Protein 6BKV (pdb70)

B-factor: mean 76.31, std 19.52, range [40.79, 164.2]

Foldseek 3Di:
DDDDALAAEDAPVCNQVVQQAAKEKEWEEAPVDDQRVVQVVLLRVCSVVCPVHYHRYYYHCVRHVVVCVVVVDPAPRWMWIDHNRHTDDIDHTNDDSVVVVVVRVVSD/DDPDDDALAAEDAPVCNQVVQQAAKEKEWEDEPVDDQSVVQVVLLRVCSVVCPPHYHRYYYHCVRHVVVCVVVVDPAPRWIWIGHNRHTDDIDHTNDDSVVVVVVRVVND

Secondary structure (DSSP, 8-state):
-PEE--SEE--TTTHHHHHSSSEEEEEEE-TT-HHHHHHHHHHHHHHHHTTTTSEEEEEETTT-HHHHHHTT--SSSEEEEEETTEEEEEEESS--HHHHHHHHHHH-/---PPP--SEE--TTTHHHHHSSSEEEEEEE-TT-HHHHHHHHHHHHHHHHTTTTSEEEEEETTT-HHHHHHTT--EESEEEEEETTEEEEEEEB---HHHHHHHHHHH-

Structure (mmCIF, N/CA/C/O backbone):
data_6BKV
#
_entry.id   6BKV
#
_cell.length_a   93.160
_cell.length_b   93.160
_cell.length_c   78.050
_cell.angle_alpha   90.000
_cell.angle_beta   90.000
_cell.angle_gamma   120.000
#
_symmetry.space_group_name_H-M   'P 32 2 1'
#
loop_
_entity.id
_entity.type
_entity.pdbx_description
1 polymer Thioredoxin
2 water water
#
loop_
_atom_site.group_PDB
_atom_site.id
_atom_site.type_symbol
_atom_site.label_atom_id
_atom_site.label_alt_id
_atom_site.label_comp_id
_atom_site.label_asym_id
_atom_site.label_entity_id
_atom_site.label_seq_id
_atom_site.pdbx_PDB_ins_code
_atom_site.Cartn_x
_atom_site.Cartn_y
_atom_site.Cartn_z
_atom_site.occupancy
_atom_site.B_iso_or_equiv
_atom_site.auth_seq_id
_atom_site.auth_comp_id
_atom_site.auth_asym_id
_atom_site.auth_atom_id
_atom_site.pdbx_PDB_model_num
ATOM 1 N N . HIS A 1 6 ? 27.504 -11.174 -11.838 1.00 144.40 -2 HIS A N 1
ATOM 2 C CA . HIS A 1 6 ? 27.092 -11.817 -10.594 1.00 149.44 -2 HIS A CA 1
ATOM 3 C C . HIS A 1 6 ? 27.512 -13.291 -10.502 1.00 146.87 -2 HIS A C 1
ATOM 4 O O . HIS A 1 6 ? 26.743 -14.190 -10.850 1.00 140.50 -2 HIS A O 1
ATOM 11 N N . HIS A 1 7 ? 28.742 -13.519 -10.039 1.00 145.38 -1 HIS A N 1
ATOM 12 C CA . HIS A 1 7 ? 29.295 -14.860 -9.888 1.00 134.84 -1 HIS A CA 1
ATOM 13 C C . HIS A 1 7 ? 28.491 -15.679 -8.876 1.00 122.01 -1 HIS A C 1
ATOM 14 O O . HIS A 1 7 ? 27.618 -15.173 -8.166 1.00 123.72 -1 HIS A O 1
ATOM 21 N N . HIS A 1 8 ? 28.797 -16.972 -8.823 1.00 107.91 0 HIS A N 1
ATOM 22 C CA . HIS A 1 8 ? 28.289 -17.798 -7.740 1.00 112.40 0 HIS A CA 1
ATOM 23 C C . HIS A 1 8 ? 29.062 -17.488 -6.463 1.00 103.01 0 HIS A C 1
ATOM 24 O O . HIS A 1 8 ? 30.262 -17.208 -6.494 1.00 95.45 0 HIS A O 1
ATOM 26 N N . MET A 1 9 ? 28.362 -17.519 -5.338 1.00 110.49 1 MET A N 1
ATOM 27 C CA . MET A 1 9 ? 28.952 -17.269 -4.032 1.00 110.19 1 MET A CA 1
ATOM 28 C C . MET A 1 9 ? 29.243 -18.590 -3.331 1.00 118.63 1 MET A C 1
ATOM 29 O O . MET A 1 9 ? 28.442 -19.529 -3.395 1.00 125.67 1 MET A O 1
ATOM 34 N N . SER A 1 10 ? 30.383 -18.652 -2.643 1.00 103.76 2 SER A N 1
ATOM 35 C CA . SER A 1 10 ? 30.812 -19.862 -1.946 1.00 86.31 2 SER A CA 1
ATOM 36 C C . SER A 1 10 ? 30.886 -19.584 -0.448 1.00 86.59 2 SER A C 1
ATOM 37 O O . SER A 1 10 ? 31.862 -19.000 0.033 1.00 85.57 2 SER A O 1
ATOM 40 N N . HIS A 1 11 ? 29.873 -20.035 0.295 1.00 91.31 3 HIS A N 1
ATOM 41 C CA . HIS A 1 11 ? 29.917 -19.953 1.750 1.00 88.73 3 HIS A CA 1
ATOM 42 C C . HIS A 1 11 ? 30.708 -21.094 2.360 1.00 77.33 3 HIS A C 1
ATOM 43 O O . HIS A 1 11 ? 31.106 -21.006 3.529 1.00 78.20 3 HIS A O 1
ATOM 50 N N . TYR A 1 12 ? 30.934 -22.159 1.597 1.00 68.59 4 TYR A N 1
ATOM 51 C CA . TYR A 1 12 ? 31.624 -23.331 2.101 1.00 66.26 4 TYR A CA 1
ATOM 52 C C . TYR A 1 12 ? 33.136 -23.139 2.022 1.00 62.37 4 TYR A C 1
ATOM 53 O O . TYR A 1 12 ? 33.648 -22.230 1.366 1.00 63.57 4 TYR A O 1
ATOM 62 N N . ILE A 1 13 ? 33.856 -24.034 2.679 1.00 62.01 5 ILE A N 1
ATOM 63 C CA . ILE A 1 13 ? 35.310 -24.048 2.645 1.00 60.09 5 ILE A CA 1
ATOM 64 C C . ILE A 1 13 ? 35.745 -25.188 1.734 1.00 63.52 5 ILE A C 1
ATOM 65 O O . ILE A 1 13 ? 35.424 -26.356 1.987 1.00 58.14 5 ILE A O 1
ATOM 70 N N . GLU A 1 14 ? 36.449 -24.856 0.659 1.00 59.52 6 GLU A N 1
ATOM 71 C CA . GLU A 1 14 ? 37.022 -25.893 -0.184 1.00 61.52 6 GLU A CA 1
ATOM 72 C C . GLU A 1 14 ? 38.207 -26.506 0.548 1.00 65.93 6 GLU A C 1
ATOM 73 O O . GLU A 1 14 ? 39.126 -25.786 0.966 1.00 61.84 6 GLU A O 1
ATOM 79 N N . LEU A 1 15 ? 38.181 -27.824 0.727 1.00 55.83 7 LEU A N 1
ATOM 80 C CA . LEU A 1 15 ? 39.256 -28.530 1.411 1.00 55.27 7 LEU A CA 1
ATOM 81 C C . LEU A 1 15 ? 40.171 -29.189 0.395 1.00 56.10 7 LEU A C 1
ATOM 82 O O . LEU A 1 15 ? 39.717 -29.702 -0.632 1.00 62.34 7 LEU A O 1
ATOM 87 N N . THR A 1 16 ? 41.461 -29.188 0.704 1.00 64.04 8 THR A N 1
ATOM 88 C CA . THR A 1 16 ? 42.475 -29.765 -0.157 1.00 61.60 8 THR A CA 1
ATOM 89 C C . THR A 1 16 ? 43.403 -30.570 0.731 1.00 66.28 8 THR A C 1
ATOM 90 O O . THR A 1 16 ? 43.300 -30.530 1.961 1.00 66.18 8 THR A O 1
ATOM 94 N N . GLU A 1 17 ? 44.333 -31.288 0.100 1.00 69.69 9 GLU A N 1
ATOM 95 C CA . GLU A 1 17 ? 45.325 -32.021 0.877 1.00 67.99 9 GLU A CA 1
ATOM 96 C C . GLU A 1 17 ? 46.122 -31.076 1.767 1.00 62.91 9 GLU A C 1
ATOM 97 O O . GLU A 1 17 ? 46.451 -31.415 2.909 1.00 75.26 9 GLU A O 1
ATOM 103 N N . GLU A 1 18 ? 46.402 -29.865 1.276 1.00 62.43 10 GLU A N 1
ATOM 104 C CA . GLU A 1 18 ? 47.227 -28.922 2.027 1.00 67.33 10 GLU A CA 1
ATOM 105 C C . GLU A 1 18 ? 46.486 -28.361 3.236 1.00 63.78 10 GLU A C 1
ATOM 106 O O . GLU A 1 18 ? 47.052 -28.264 4.331 1.00 64.10 10 GLU A O 1
ATOM 112 N N . ASN A 1 19 ? 45.235 -27.944 3.060 1.00 63.04 11 ASN A N 1
ATOM 113 C CA . ASN A 1 19 ? 44.558 -27.222 4.132 1.00 58.91 11 ASN A CA 1
ATOM 114 C C . ASN A 1 19 ? 43.665 -28.101 4.996 1.00 59.41 11 ASN A C 1
ATOM 115 O O . ASN A 1 19 ? 43.103 -27.602 5.974 1.00 60.73 11 ASN A O 1
ATOM 120 N N . PHE A 1 20 ? 43.549 -29.396 4.686 1.00 55.64 12 PHE A N 1
ATOM 121 C CA . PHE A 1 20 ? 42.549 -30.226 5.351 1.00 56.24 12 PHE A CA 1
ATOM 122 C C . PHE A 1 20 ? 42.769 -30.278 6.855 1.00 62.04 12 PHE A C 1
ATOM 123 O O . PHE A 1 20 ? 41.877 -29.928 7.636 1.00 64.76 12 PHE A O 1
ATOM 131 N N . GLU A 1 21 ? 43.944 -30.756 7.279 1.00 66.82 13 GLU A N 1
ATOM 132 C CA . GLU A 1 21 ? 44.191 -30.983 8.701 1.00 74.92 13 GLU A CA 1
ATOM 133 C C . GLU A 1 21 ? 44.011 -29.698 9.509 1.00 71.18 13 GLU A C 1
ATOM 134 O O . GLU A 1 21 ? 43.297 -29.683 10.518 1.00 70.93 13 GLU A O 1
ATOM 136 N N . SER A 1 22 ? 44.635 -28.600 9.073 1.00 57.88 14 SER A N 1
ATOM 137 C CA . SER A 1 22 ? 44.532 -27.368 9.856 1.00 65.86 14 SER A CA 1
ATOM 138 C C . SER A 1 22 ? 43.109 -26.805 9.867 1.00 66.08 14 SER A C 1
ATOM 139 O O . SER A 1 22 ? 42.709 -26.166 10.847 1.00 62.70 14 SER A O 1
ATOM 142 N N . THR A 1 23 ? 42.330 -27.032 8.805 1.00 56.00 15 THR A N 1
ATOM 143 C CA . THR A 1 23 ? 40.972 -26.490 8.759 1.00 57.70 15 THR A CA 1
ATOM 144 C C . THR A 1 23 ? 40.049 -27.153 9.781 1.00 66.04 15 THR A C 1
ATOM 145 O O . THR A 1 23 ? 39.248 -26.469 10.428 1.00 67.74 15 THR A O 1
ATOM 149 N N . ILE A 1 24 ? 40.138 -28.474 9.953 1.00 60.37 16 ILE A N 1
ATOM 150 C CA . ILE A 1 24 ? 39.239 -29.179 10.862 1.00 69.08 16 ILE A CA 1
ATOM 151 C C . ILE A 1 24 ? 39.894 -29.488 12.206 1.00 77.31 16 ILE A C 1
ATOM 152 O O . ILE A 1 24 ? 39.321 -30.238 13.002 1.00 92.87 16 ILE A O 1
ATOM 157 N N . LYS A 1 25 ? 41.081 -28.935 12.478 1.00 76.59 17 LYS A N 1
ATOM 158 C CA . LYS A 1 25 ? 41.779 -29.260 13.723 1.00 79.53 17 LYS A CA 1
ATOM 159 C C . LYS A 1 25 ? 40.954 -28.880 14.948 1.00 79.63 17 LYS A C 1
ATOM 160 O O . LYS A 1 25 ? 40.958 -29.600 15.954 1.00 79.62 17 LYS A O 1
ATOM 162 N N . LYS A 1 26 ? 40.217 -27.776 14.873 1.00 77.57 18 LYS A N 1
ATOM 163 C CA . LYS A 1 26 ? 39.445 -27.277 16.000 1.00 86.32 18 LYS A CA 1
ATOM 164 C C . LYS A 1 26 ? 37.998 -27.077 15.578 1.00 76.68 18 LYS A C 1
ATOM 165 O O . LYS A 1 26 ? 37.723 -26.669 14.446 1.00 79.68 18 LYS A O 1
ATOM 167 N N . GLY A 1 27 ? 37.077 -27.374 16.485 1.00 81.86 19 GLY A N 1
ATOM 168 C CA . GLY A 1 27 ? 35.678 -27.091 16.237 1.00 84.95 19 GLY A CA 1
ATOM 169 C C . GLY A 1 27 ? 34.924 -28.229 15.576 1.00 93.34 19 GLY A C 1
ATOM 170 O O . GLY A 1 27 ? 35.379 -29.372 15.460 1.00 84.02 19 GLY A O 1
ATOM 171 N N . VAL A 1 28 ? 33.720 -27.882 15.136 1.00 77.13 20 VAL A N 1
ATOM 172 C CA . VAL A 1 28 ? 32.810 -28.802 14.473 1.00 71.47 20 VAL A CA 1
A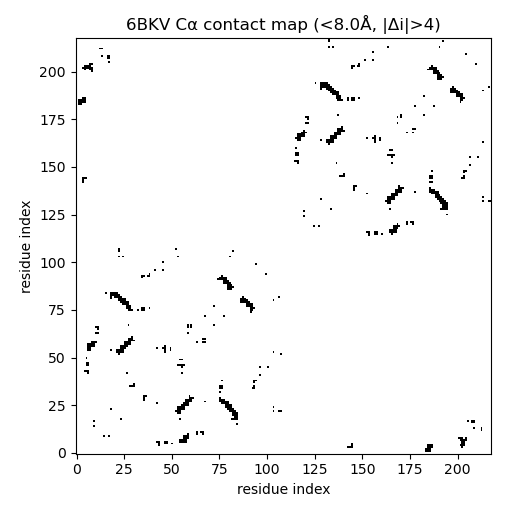TOM 173 C C . VAL A 1 28 ? 32.860 -28.535 12.977 1.00 77.52 20 VAL A C 1
ATOM 174 O O . VAL A 1 28 ? 32.763 -27.380 12.543 1.00 76.70 20 VAL A O 1
ATOM 178 N N . ALA A 1 29 ? 33.027 -29.594 12.188 1.00 73.88 21 ALA A N 1
ATOM 179 C CA . ALA A 1 29 ? 33.042 -29.477 10.737 1.00 66.25 21 ALA A CA 1
ATOM 180 C C . ALA A 1 29 ? 32.132 -30.525 10.115 1.00 69.36 21 ALA A C 1
ATOM 181 O O . ALA A 1 29 ? 32.007 -31.642 10.624 1.00 71.73 21 ALA A O 1
ATOM 183 N N . LEU A 1 30 ? 31.483 -30.141 9.021 1.00 62.33 22 LEU A N 1
ATOM 184 C CA . LEU A 1 30 ? 30.777 -31.056 8.143 1.00 57.38 22 LEU A CA 1
ATOM 185 C C . LEU A 1 30 ? 31.463 -31.009 6.791 1.00 60.02 22 LEU A C 1
ATOM 186 O O . LEU A 1 30 ? 31.629 -29.926 6.220 1.00 68.52 22 LEU A O 1
ATOM 191 N N . VAL A 1 31 ? 31.869 -32.170 6.283 1.00 60.94 23 VAL A N 1
ATOM 192 C CA . VAL A 1 31 ? 32.637 -32.256 5.046 1.00 55.30 23 VAL A CA 1
ATOM 193 C C . VAL A 1 31 ? 31.839 -33.072 4.037 1.00 61.87 23 VAL A C 1
ATOM 194 O O . VAL A 1 31 ? 31.518 -34.240 4.286 1.00 60.65 23 VAL A O 1
ATOM 198 N N . ASP A 1 32 ? 31.531 -32.455 2.899 1.00 59.81 24 ASP A N 1
ATOM 199 C CA . ASP A 1 32 ? 30.740 -33.057 1.834 1.00 53.71 24 ASP A CA 1
ATOM 200 C C . ASP A 1 32 ? 31.668 -33.465 0.691 1.00 57.49 24 ASP A C 1
ATOM 201 O O . ASP A 1 32 ? 32.208 -32.610 -0.015 1.00 66.16 24 ASP A O 1
ATOM 206 N N . PHE A 1 33 ? 31.845 -34.771 0.506 1.00 61.41 25 PHE A N 1
ATOM 207 C CA . PHE A 1 33 ? 32.610 -35.291 -0.622 1.00 58.87 25 PHE A CA 1
ATOM 208 C C . PHE A 1 33 ? 31.697 -35.386 -1.843 1.00 55.91 25 PHE A C 1
ATOM 209 O O . PHE A 1 33 ? 30.665 -36.062 -1.798 1.00 54.13 25 PHE A O 1
ATOM 217 N N . TRP A 1 34 ? 32.074 -34.710 -2.931 1.00 50.03 26 TRP A N 1
ATOM 218 C CA . TRP A 1 34 ? 31.216 -34.550 -4.101 1.00 47.39 26 TRP A CA 1
ATOM 219 C C . TRP A 1 34 ? 32.074 -34.591 -5.358 1.00 54.55 26 TRP A C 1
ATOM 220 O O . TRP A 1 34 ? 33.307 -34.657 -5.293 1.00 53.63 26 TRP A O 1
ATOM 231 N N . ALA A 1 35 ? 31.407 -34.513 -6.511 1.00 50.22 27 ALA A N 1
ATOM 232 C CA . ALA A 1 35 ? 32.068 -34.423 -7.808 1.00 49.62 27 ALA A CA 1
ATOM 233 C C . ALA A 1 35 ? 31.108 -33.764 -8.783 1.00 54.49 27 ALA A C 1
ATOM 234 O O . ALA A 1 35 ? 29.890 -33.918 -8.647 1.00 60.36 27 ALA A O 1
ATOM 236 N N . PRO A 1 36 ? 31.616 -33.018 -9.771 1.00 60.78 28 PRO A N 1
ATOM 237 C CA . PRO A 1 36 ? 30.726 -32.225 -10.635 1.00 55.07 28 PRO A CA 1
ATOM 238 C C . PRO A 1 36 ? 29.846 -33.054 -11.556 1.00 60.80 28 PRO A C 1
ATOM 239 O O . PRO A 1 36 ? 28.914 -32.495 -12.146 1.00 68.49 28 PRO A O 1
ATOM 243 N N . TRP A 1 37 ? 30.124 -34.344 -11.731 1.00 61.17 29 TRP A N 1
ATOM 244 C CA . TRP A 1 37 ? 29.350 -35.201 -12.618 1.00 64.21 29 TRP A CA 1
ATOM 245 C C . TRP A 1 37 ? 28.275 -35.996 -11.890 1.00 64.32 29 TRP A C 1
ATOM 246 O O . TRP A 1 37 ? 27.590 -36.807 -12.519 1.00 64.47 29 TRP A O 1
ATOM 257 N N . CYS A 1 38 ? 28.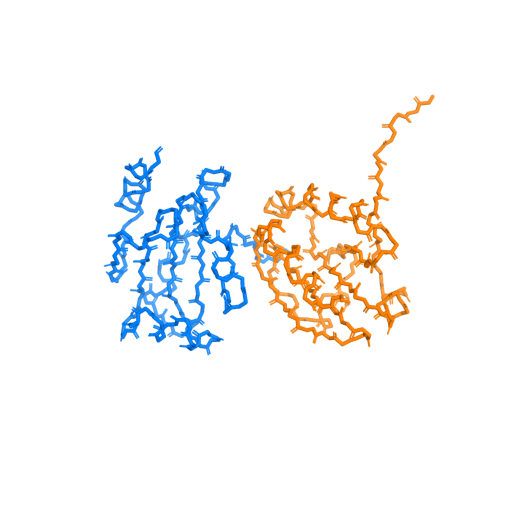097 -35.772 -10.595 1.00 63.61 30 CYS A N 1
ATOM 258 C CA . CYS A 1 38 ? 27.300 -36.645 -9.739 1.00 64.16 30 CYS A CA 1
ATOM 259 C C . CYS A 1 38 ? 25.925 -36.021 -9.484 1.00 60.01 30 CYS A C 1
ATOM 260 O O . CYS A 1 38 ? 25.814 -34.951 -8.871 1.00 58.36 30 CYS A O 1
ATOM 263 N N . GLY A 1 39 ? 24.883 -36.682 -9.976 1.00 67.30 31 GLY A N 1
ATOM 264 C CA . GLY A 1 39 ? 23.531 -36.188 -9.864 1.00 58.95 31 GLY A CA 1
ATOM 265 C C . GLY A 1 39 ? 23.088 -35.955 -8.433 1.00 66.31 31 GLY A C 1
ATOM 266 O O . GLY A 1 39 ? 22.663 -34.853 -8.074 1.00 67.52 31 GLY A O 1
ATOM 267 N N . PRO A 1 40 ? 23.168 -36.984 -7.582 1.00 72.96 32 PRO A N 1
ATOM 268 C CA . PRO A 1 40 ? 22.803 -36.770 -6.171 1.00 63.98 32 PRO A CA 1
ATOM 269 C C . PRO A 1 40 ? 23.662 -35.726 -5.479 1.00 61.74 32 PRO A C 1
ATOM 270 O O . PRO A 1 40 ? 23.169 -35.048 -4.569 1.00 58.99 32 PRO A O 1
ATOM 274 N N . CYS A 1 41 ? 24.933 -35.586 -5.868 1.00 58.71 33 CYS A N 1
ATOM 275 C CA . CYS A 1 41 ? 25.763 -34.529 -5.293 1.00 55.30 33 CYS A CA 1
ATOM 276 C C . CYS A 1 41 ? 25.206 -33.155 -5.629 1.00 55.42 33 CYS A C 1
ATOM 277 O O . CYS A 1 41 ? 25.130 -32.278 -4.762 1.00 59.91 33 CYS A O 1
ATOM 280 N N . LYS A 1 42 ? 24.803 -32.951 -6.887 1.00 53.35 34 LYS A N 1
ATOM 281 C CA . LYS A 1 42 ? 24.214 -31.673 -7.260 1.00 62.09 34 LYS A CA 1
ATOM 282 C C . LYS A 1 42 ? 22.871 -31.458 -6.571 1.00 69.07 34 LYS A C 1
ATOM 283 O O . LYS A 1 42 ? 22.493 -30.311 -6.307 1.00 72.69 34 LYS A O 1
ATOM 285 N N . MET A 1 43 ? 22.162 -32.543 -6.233 1.00 71.84 35 MET A N 1
ATOM 286 C CA . MET A 1 43 ? 20.917 -32.420 -5.475 1.00 71.10 35 MET A CA 1
ATOM 287 C C . MET A 1 43 ? 21.176 -32.007 -4.034 1.00 69.17 35 MET A C 1
ATOM 288 O O . MET A 1 43 ? 20.335 -31.346 -3.420 1.00 67.90 35 MET A O 1
ATOM 293 N N . LEU A 1 44 ? 22.315 -32.407 -3.475 1.00 70.13 36 LEU A N 1
ATOM 294 C CA . LEU A 1 44 ? 22.672 -32.078 -2.105 1.00 62.29 36 LEU A CA 1
ATOM 295 C C . LEU A 1 44 ? 23.339 -30.715 -1.977 1.00 62.95 36 LEU A C 1
ATOM 296 O O . LEU A 1 44 ? 23.277 -30.109 -0.902 1.00 68.10 36 LEU A O 1
ATOM 301 N N . SER A 1 45 ? 23.949 -30.220 -3.053 1.00 60.08 37 SER A N 1
ATOM 302 C CA . SER A 1 45 ? 24.732 -28.985 -3.021 1.00 61.06 37 SER A CA 1
ATOM 303 C C . SER A 1 45 ? 24.011 -27.787 -2.407 1.00 69.53 37 SER A C 1
ATOM 304 O O . SER A 1 45 ? 24.614 -27.104 -1.564 1.00 68.03 37 SER A O 1
ATOM 307 N N . PRO A 1 46 ? 22.764 -27.463 -2.767 1.00 73.29 38 PRO A N 1
ATOM 308 C CA . PRO A 1 46 ? 22.148 -26.256 -2.182 1.00 66.79 38 PRO A CA 1
ATOM 309 C C . PRO A 1 46 ? 21.956 -26.345 -0.679 1.00 66.44 38 PRO A C 1
ATOM 310 O O . PRO A 1 46 ? 22.015 -25.318 0.007 1.00 75.47 38 PRO A O 1
ATOM 314 N N . VAL A 1 47 ? 21.743 -27.549 -0.147 1.00 67.34 39 VAL A N 1
ATOM 315 C CA . VAL A 1 47 ? 21.638 -27.730 1.297 1.00 65.20 39 VAL A CA 1
ATOM 316 C C . VAL A 1 47 ? 22.966 -27.418 1.975 1.00 60.55 39 VAL A C 1
ATOM 317 O O . VAL A 1 47 ? 23.001 -26.840 3.068 1.00 61.81 39 VAL A O 1
ATOM 321 N N . ILE A 1 48 ? 24.079 -27.789 1.341 1.00 57.03 40 ILE A N 1
ATOM 322 C CA . ILE A 1 48 ? 25.384 -27.469 1.907 1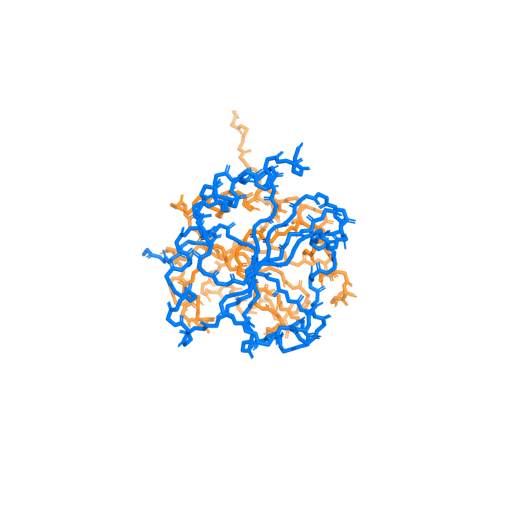.00 57.41 40 ILE A CA 1
ATOM 323 C C . ILE A 1 48 ? 25.637 -25.964 1.859 1.00 61.47 40 ILE A C 1
ATOM 324 O O . ILE A 1 48 ? 26.193 -25.388 2.805 1.00 62.76 40 ILE A O 1
ATOM 329 N N . ASP A 1 49 ? 25.218 -25.296 0.777 1.00 60.32 41 ASP A N 1
ATOM 330 C CA . ASP A 1 49 ? 25.329 -23.837 0.731 1.00 62.03 41 ASP A CA 1
ATOM 331 C C . ASP A 1 49 ? 24.548 -23.196 1.867 1.00 65.08 41 ASP A C 1
ATOM 332 O O . ASP A 1 49 ? 25.068 -22.329 2.579 1.00 66.14 41 ASP A O 1
ATOM 337 N N . GLU A 1 50 ? 23.292 -23.617 2.057 1.00 62.00 42 GLU A N 1
ATOM 338 C CA . GLU A 1 50 ? 22.463 -23.019 3.098 1.00 65.24 42 GLU A CA 1
ATOM 339 C C . GLU A 1 50 ? 23.047 -23.269 4.482 1.00 70.19 42 GLU A C 1
ATOM 340 O O . GLU A 1 50 ? 23.085 -22.362 5.319 1.00 81.56 42 GLU A O 1
ATOM 346 N N . LEU A 1 51 ? 23.529 -24.486 4.738 1.00 75.26 43 LEU A N 1
ATOM 347 C CA . LEU A 1 51 ? 24.142 -24.769 6.032 1.00 70.90 43 LEU A CA 1
ATOM 348 C C . LEU A 1 51 ? 25.405 -23.939 6.241 1.00 69.09 43 LEU A C 1
ATOM 349 O O . LEU A 1 51 ? 25.624 -23.401 7.333 1.00 72.66 43 LEU A O 1
ATOM 354 N N . ALA A 1 52 ? 26.245 -23.818 5.207 1.00 63.28 44 ALA A N 1
ATOM 355 C CA . ALA A 1 52 ? 27.457 -23.011 5.336 1.00 69.51 44 ALA A CA 1
ATOM 356 C C . ALA A 1 52 ? 27.123 -21.578 5.722 1.00 74.21 44 ALA A C 1
ATOM 357 O O . ALA A 1 52 ? 27.772 -20.993 6.597 1.00 81.57 44 ALA A O 1
ATOM 359 N N . SER A 1 53 ? 26.088 -21.009 5.108 1.00 74.64 45 SER A N 1
ATOM 360 C CA . SER A 1 53 ? 25.676 -19.656 5.455 1.00 77.40 45 SER A CA 1
ATOM 361 C C . SER A 1 53 ? 25.068 -19.606 6.854 1.00 82.17 45 SER A C 1
ATOM 362 O O . SER A 1 53 ? 25.428 -18.747 7.665 1.00 86.30 45 SER A O 1
ATOM 365 N N . GLU A 1 54 ? 24.160 -20.536 7.166 1.00 85.87 46 GLU A N 1
ATOM 366 C CA . GLU A 1 54 ? 23.481 -20.499 8.459 1.00 85.84 46 GLU A CA 1
ATOM 367 C C . GLU A 1 54 ? 24.436 -20.736 9.623 1.00 91.18 46 GLU A C 1
ATOM 368 O O . GLU A 1 54 ? 24.228 -20.186 10.710 1.00 97.85 46 GLU A O 1
ATOM 374 N N . TYR A 1 55 ? 25.470 -21.553 9.430 1.00 86.37 47 TYR A N 1
ATOM 375 C CA . TYR A 1 55 ? 26.400 -21.890 10.498 1.00 76.67 47 TYR A CA 1
ATOM 376 C C . TYR A 1 55 ? 27.711 -21.124 10.390 1.00 77.92 47 TYR A C 1
ATOM 377 O O . TYR A 1 55 ? 28.696 -21.505 11.028 1.00 77.10 47 TYR A O 1
ATOM 386 N N . GLN A 1 56 ? 27.737 -20.050 9.604 1.00 79.39 48 GLN A N 1
ATOM 387 C CA . GLN A 1 56 ? 28.933 -19.227 9.492 1.00 78.34 48 GLN A CA 1
ATOM 388 C C . GLN A 1 56 ? 29.344 -18.717 10.865 1.00 84.11 48 GLN A C 1
ATOM 389 O O . GLN A 1 56 ? 28.546 -18.105 11.579 1.00 84.77 48 GLN A O 1
ATOM 395 N N . GLY A 1 57 ? 30.594 -18.982 11.238 1.00 88.02 49 GLY A N 1
ATOM 396 C CA . GLY A 1 57 ? 31.113 -18.586 12.526 1.00 83.42 49 GLY A CA 1
ATOM 397 C C . GLY A 1 57 ? 30.854 -19.570 13.648 1.00 94.14 49 GLY A C 1
ATOM 398 O O . GLY A 1 57 ? 31.486 -19.460 14.704 1.00 98.23 49 GLY A O 1
ATOM 399 N N . LYS A 1 58 ? 29.936 -20.518 13.456 1.00 91.42 50 LYS A N 1
ATOM 400 C CA . LYS A 1 58 ? 29.654 -21.543 14.450 1.00 88.29 50 LYS A CA 1
ATOM 401 C C . LYS A 1 58 ? 30.193 -22.914 14.073 1.00 82.18 50 LYS A C 1
ATOM 402 O O . LYS A 1 58 ? 30.627 -23.658 14.953 1.00 82.65 50 LYS A O 1
ATOM 404 N N . ALA A 1 59 ? 30.205 -23.257 12.790 1.00 77.11 51 ALA A N 1
ATOM 405 C CA . ALA A 1 59 ? 30.750 -24.532 12.356 1.00 71.56 51 ALA A CA 1
ATOM 406 C C . ALA A 1 59 ? 31.334 -24.374 10.964 1.00 69.78 51 ALA A C 1
ATOM 407 O O . ALA A 1 59 ? 30.935 -23.495 10.197 1.00 78.64 51 ALA A O 1
ATOM 409 N N . LYS A 1 60 ? 32.276 -25.257 10.644 1.00 65.44 52 LYS A N 1
ATOM 410 C CA . LYS A 1 60 ? 32.984 -25.241 9.371 1.00 56.79 52 LYS A CA 1
ATOM 411 C C . LYS A 1 60 ? 32.298 -26.207 8.415 1.00 60.18 52 LYS A C 1
ATOM 412 O O . LYS A 1 60 ? 32.314 -27.423 8.625 1.00 67.55 52 LYS A O 1
ATOM 418 N N . ILE A 1 61 ? 31.677 -25.657 7.381 1.00 62.34 53 ILE A N 1
ATOM 419 C CA . ILE A 1 61 ? 30.974 -26.425 6.368 1.00 60.18 53 ILE A CA 1
ATOM 420 C C . ILE A 1 61 ? 31.859 -26.480 5.132 1.00 53.24 53 ILE A C 1
ATOM 421 O O . ILE A 1 61 ? 32.116 -25.452 4.496 1.00 59.70 53 ILE A O 1
ATOM 426 N N . CYS A 1 62 ? 32.304 -27.682 4.775 1.00 57.60 54 CYS A N 1
ATOM 427 C CA . CYS A 1 62 ? 33.384 -27.852 3.820 1.00 52.05 54 CYS A CA 1
ATOM 428 C C . CYS A 1 62 ? 32.990 -28.826 2.721 1.00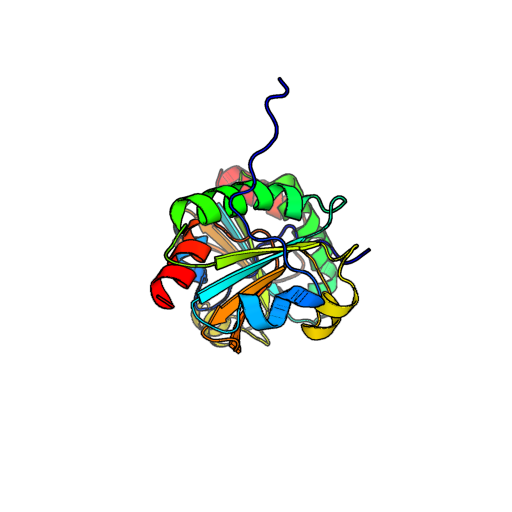 57.38 54 CYS A C 1
ATOM 429 O O . CYS A 1 62 ? 32.071 -29.635 2.871 1.00 58.12 54 CYS A O 1
ATOM 432 N N . LYS A 1 63 ? 33.722 -28.749 1.613 1.00 54.73 55 LYS A N 1
ATOM 433 C CA . LYS A 1 63 ? 33.506 -29.603 0.456 1.00 52.92 55 LYS A CA 1
ATOM 434 C C . LYS A 1 63 ? 34.840 -30.140 -0.030 1.00 56.63 55 LYS A C 1
ATOM 435 O O . LYS A 1 63 ? 35.850 -29.430 -0.006 1.00 64.17 55 LYS A O 1
ATOM 441 N N . VAL A 1 64 ? 34.844 -31.411 -0.427 1.00 56.75 56 VAL A N 1
ATOM 442 C CA . VAL A 1 64 ? 35.999 -32.063 -1.038 1.00 47.06 56 VAL A CA 1
ATOM 443 C C . VAL A 1 64 ? 35.556 -32.571 -2.403 1.00 58.30 56 VAL A C 1
ATOM 444 O O . VAL A 1 64 ? 34.700 -33.464 -2.494 1.00 59.54 56 VAL A O 1
ATOM 448 N N . ASN A 1 65 ? 36.137 -32.012 -3.455 1.00 50.26 57 ASN A N 1
ATOM 449 C CA . ASN A 1 65 ? 35.878 -32.445 -4.824 1.00 50.98 57 ASN A CA 1
ATOM 450 C C . ASN A 1 65 ? 36.706 -33.700 -5.094 1.00 54.67 57 ASN A C 1
ATOM 451 O O . ASN A 1 65 ? 37.934 -33.628 -5.204 1.00 57.86 57 ASN A O 1
ATOM 456 N N . THR A 1 66 ? 36.043 -34.856 -5.207 1.00 47.28 58 THR A N 1
ATOM 457 C CA . THR A 1 66 ? 36.800 -36.099 -5.322 1.00 48.13 58 THR A CA 1
ATOM 458 C C . THR A 1 66 ? 37.557 -36.204 -6.642 1.00 50.58 58 THR A C 1
ATOM 459 O O . THR A 1 66 ? 38.520 -36.967 -6.719 1.00 54.59 58 THR A O 1
ATOM 463 N N . ASP A 1 67 ? 37.166 -35.451 -7.677 1.00 55.98 59 ASP A N 1
ATOM 464 C CA . ASP A 1 67 ? 37.966 -35.443 -8.900 1.00 56.48 59 ASP A CA 1
ATOM 465 C C . ASP A 1 67 ? 39.331 -34.811 -8.652 1.00 62.32 59 ASP A C 1
ATOM 466 O O . ASP A 1 67 ? 40.341 -35.251 -9.214 1.00 65.03 59 ASP A O 1
ATOM 471 N N . GLU A 1 68 ? 39.378 -33.789 -7.801 1.00 57.27 60 GLU A N 1
ATOM 472 C CA . GLU A 1 68 ? 40.577 -32.995 -7.571 1.00 60.17 60 GLU A CA 1
ATOM 473 C C . GLU A 1 68 ? 41.333 -33.395 -6.312 1.00 59.03 60 GLU A C 1
ATOM 474 O O . GLU A 1 68 ? 42.485 -32.991 -6.149 1.00 63.17 60 GLU A O 1
ATOM 480 N N . GLN A 1 69 ? 40.719 -34.164 -5.414 1.00 60.63 61 GLN A N 1
ATOM 481 C CA . GLN A 1 69 ? 41.330 -34.490 -4.129 1.00 63.46 61 GLN A CA 1
ATOM 482 C C . GLN A 1 69 ? 41.332 -36.002 -3.898 1.00 68.02 61 GLN A C 1
ATOM 483 O O . GLN A 1 69 ? 40.846 -36.491 -2.878 1.00 65.11 61 GLN A O 1
ATOM 489 N N . GLU A 1 70 ? 41.931 -36.741 -4.840 1.00 70.12 62 GLU A N 1
ATOM 490 C CA . GLU A 1 70 ? 41.948 -38.202 -4.757 1.00 68.78 62 GLU A CA 1
ATOM 491 C C . GLU A 1 70 ? 42.581 -38.689 -3.458 1.00 69.53 62 GLU A C 1
ATOM 492 O O . GLU A 1 70 ? 42.117 -39.671 -2.866 1.00 65.25 62 GLU A O 1
ATOM 494 N N . GLU A 1 71 ? 43.642 -38.018 -2.995 1.00 65.18 63 GLU A N 1
ATOM 495 C CA . GLU A 1 71 ? 44.306 -38.471 -1.775 1.00 67.76 63 GLU A CA 1
ATOM 496 C C . GLU A 1 71 ? 43.415 -38.311 -0.550 1.00 69.54 63 GLU A C 1
ATOM 497 O O . GLU A 1 71 ? 43.455 -39.154 0.355 1.00 82.96 63 GLU A O 1
ATOM 503 N N . LEU A 1 72 ? 42.596 -37.260 -0.505 1.00 63.42 64 LEU A N 1
ATOM 504 C CA . LEU A 1 72 ? 41.713 -37.083 0.644 1.00 74.12 64 LEU A CA 1
ATOM 505 C C . LEU A 1 72 ? 40.612 -38.130 0.655 1.00 73.60 64 LEU A C 1
ATOM 506 O O . LEU A 1 72 ? 40.318 -38.718 1.701 1.00 79.67 64 LEU A O 1
ATOM 511 N N . SER A 1 73 ? 39.977 -38.362 -0.493 1.00 66.19 65 SER A N 1
ATOM 512 C CA . SER A 1 73 ? 38.924 -39.362 -0.545 1.00 66.05 65 SER A CA 1
ATOM 513 C C . SER A 1 73 ? 39.467 -40.736 -0.179 1.00 72.65 65 SER A C 1
ATOM 514 O O . SER A 1 73 ? 38.814 -41.492 0.548 1.00 75.43 65 SER A O 1
ATOM 517 N N . ALA A 1 74 ? 40.652 -41.088 -0.686 1.00 72.74 66 ALA A N 1
ATOM 518 C CA . ALA A 1 74 ? 41.262 -42.348 -0.271 1.00 76.89 66 ALA A CA 1
ATOM 519 C C . ALA A 1 74 ? 41.560 -42.351 1.222 1.00 77.49 66 ALA A C 1
ATOM 520 O O . ALA A 1 74 ? 41.455 -43.396 1.868 1.00 82.85 66 ALA A O 1
ATOM 522 N N . LYS A 1 75 ? 41.943 -41.201 1.787 1.00 80.38 67 LYS A N 1
ATOM 523 C CA . LYS A 1 75 ? 42.250 -41.142 3.214 1.00 83.92 67 LYS A CA 1
ATOM 524 C C . LYS A 1 75 ? 41.048 -41.534 4.065 1.00 78.55 67 LYS A C 1
ATOM 525 O O . LYS A 1 75 ? 41.213 -42.097 5.152 1.00 81.27 67 LYS A O 1
ATOM 531 N N . PHE A 1 76 ? 39.837 -41.265 3.588 1.00 78.50 68 PHE A N 1
ATOM 532 C CA . PHE A 1 76 ? 38.624 -41.583 4.326 1.00 76.51 68 PHE A CA 1
ATOM 533 C C . PHE A 1 76 ? 37.846 -42.725 3.700 1.00 81.34 68 PHE A C 1
ATOM 534 O O . PHE A 1 76 ? 36.696 -42.962 4.080 1.00 84.75 68 PHE A O 1
ATOM 542 N N . GLY A 1 77 ? 38.443 -43.426 2.742 1.00 83.03 69 GLY A N 1
ATOM 543 C CA . GLY A 1 77 ? 37.808 -44.596 2.162 1.00 88.23 69 GLY A CA 1
ATOM 544 C C . GLY A 1 77 ? 36.512 -44.293 1.446 1.00 86.23 69 GLY A C 1
ATOM 545 O O . GLY A 1 77 ? 35.559 -45.077 1.533 1.00 87.44 69 GLY A O 1
ATOM 546 N N . ILE A 1 78 ? 36.451 -43.167 0.740 1.00 77.94 70 ILE A N 1
ATOM 547 C CA . ILE A 1 78 ? 35.246 -42.850 -0.014 1.00 79.64 70 ILE A CA 1
ATOM 548 C C . ILE A 1 78 ? 35.133 -43.822 -1.179 1.00 84.30 70 ILE A C 1
ATOM 549 O O . ILE A 1 78 ? 35.996 -43.862 -2.066 1.00 82.57 70 ILE A O 1
ATOM 554 N N . ARG A 1 79 ? 34.079 -44.632 -1.163 1.00 74.42 71 ARG A N 1
ATOM 555 C CA . ARG A 1 79 ? 33.728 -45.492 -2.276 1.00 83.25 71 ARG A CA 1
ATOM 556 C C . ARG A 1 79 ? 32.415 -45.067 -2.902 1.00 86.86 71 ARG A C 1
ATOM 557 O O . ARG A 1 79 ? 32.067 -45.561 -3.980 1.00 83.09 71 ARG A O 1
ATOM 559 N N . SER A 1 80 ? 31.682 -44.167 -2.251 1.00 75.75 72 SER A N 1
ATOM 560 C CA . SER A 1 80 ? 30.436 -43.654 -2.788 1.00 78.13 72 SER A CA 1
ATOM 561 C C . SER A 1 80 ? 30.300 -42.173 -2.454 1.00 72.29 72 SER A C 1
ATOM 562 O O . SER A 1 80 ? 30.749 -41.714 -1.400 1.00 64.06 72 SER A O 1
ATOM 565 N N . ILE A 1 81 ? 29.663 -41.432 -3.356 1.00 62.14 73 ILE A N 1
ATOM 566 C CA . ILE A 1 81 ? 29.385 -40.016 -3.124 1.00 63.86 73 ILE A CA 1
ATOM 567 C C . ILE A 1 81 ? 27.913 -39.776 -3.437 1.00 69.13 73 ILE A C 1
ATOM 568 O O . ILE A 1 81 ? 27.363 -40.418 -4.341 1.00 67.73 73 ILE A O 1
ATOM 573 N N . PRO A 1 82 ? 27.233 -38.861 -2.735 1.00 62.50 74 PRO A N 1
ATOM 574 C CA . PRO A 1 82 ? 27.756 -38.014 -1.659 1.00 53.59 74 PRO A CA 1
ATOM 575 C C . PRO A 1 82 ? 28.156 -38.789 -0.410 1.00 62.02 74 PRO A C 1
ATOM 576 O O . PRO A 1 82 ? 27.474 -39.736 -0.015 1.00 64.88 74 PRO A O 1
ATOM 580 N N . THR A 1 83 ? 29.272 -38.392 0.190 1.00 62.32 75 THR A N 1
ATOM 581 C CA . THR A 1 83 ? 29.647 -38.828 1.525 1.00 57.24 75 THR A CA 1
ATOM 582 C C . THR A 1 83 ? 29.757 -37.585 2.397 1.00 59.96 75 THR A C 1
ATOM 583 O O . THR A 1 83 ? 30.415 -36.610 2.022 1.00 66.10 75 THR A O 1
ATOM 587 N N . LEU A 1 84 ? 29.086 -37.612 3.536 1.00 55.58 76 LEU A N 1
ATOM 588 C CA . LEU A 1 84 ? 29.087 -36.516 4.482 1.00 59.23 76 LEU A CA 1
ATOM 589 C C . LEU A 1 84 ? 29.862 -36.948 5.710 1.00 60.76 76 LEU A C 1
ATOM 590 O O . LEU A 1 84 ? 29.591 -38.007 6.283 1.00 66.06 76 LEU A O 1
ATOM 595 N N . LEU A 1 85 ? 30.850 -36.151 6.084 1.00 63.82 77 LEU A N 1
ATOM 596 C CA . LEU A 1 85 ? 31.730 -36.472 7.191 1.00 66.67 77 LEU A CA 1
ATOM 597 C C . LEU A 1 85 ? 31.540 -35.428 8.279 1.00 65.86 77 LEU A C 1
ATOM 598 O O . LEU A 1 85 ? 31.647 -34.230 8.010 1.00 69.49 77 LEU A O 1
ATOM 603 N N . PHE A 1 86 ? 31.238 -35.878 9.495 1.00 67.04 78 PHE A N 1
ATOM 604 C CA . PHE A 1 86 ? 31.164 -35.000 10.657 1.00 70.38 78 PHE A CA 1
ATOM 605 C C . PHE A 1 86 ? 32.424 -35.175 11.496 1.00 74.75 78 PHE A C 1
ATOM 606 O O . PHE A 1 86 ? 32.761 -36.299 11.888 1.00 83.23 78 PHE A O 1
ATOM 614 N N . THR A 1 87 ? 33.107 -34.069 11.785 1.00 68.63 79 THR A N 1
ATOM 615 C CA . THR A 1 87 ? 34.309 -34.092 12.607 1.00 68.96 79 THR A CA 1
ATOM 616 C C . THR A 1 87 ? 34.151 -33.142 13.782 1.00 74.35 79 THR A C 1
ATOM 617 O O . THR A 1 87 ? 33.472 -32.114 13.688 1.00 82.33 79 THR A O 1
ATOM 621 N N . LYS A 1 88 ? 34.776 -33.504 14.900 1.00 77.80 80 LYS A N 1
ATOM 622 C CA . LYS A 1 88 ? 34.849 -32.638 16.070 1.00 83.20 80 LYS A CA 1
ATOM 623 C C . LYS A 1 88 ? 36.272 -32.667 16.599 1.00 84.71 80 LYS A C 1
ATOM 624 O O . LYS A 1 88 ? 36.796 -33.743 16.905 1.00 80.65 80 LYS A O 1
ATOM 630 N N . ASP A 1 89 ? 36.890 -31.485 16.685 1.00 85.70 81 ASP A N 1
ATOM 631 C CA . ASP A 1 89 ? 38.263 -31.321 17.173 1.00 83.44 81 ASP A CA 1
ATOM 632 C C . ASP A 1 89 ? 39.244 -32.224 16.428 1.00 83.41 81 ASP A C 1
ATOM 633 O O . ASP A 1 89 ? 40.185 -32.768 17.008 1.00 90.79 81 ASP A O 1
ATOM 638 N N . GLY A 1 90 ? 39.032 -32.359 15.117 1.00 77.75 82 GLY A N 1
ATOM 639 C CA . GLY A 1 90 ? 39.918 -33.110 14.253 1.00 81.22 82 GLY A CA 1
ATOM 640 C C . GLY A 1 90 ? 39.646 -34.596 14.154 1.00 86.01 82 GLY A C 1
ATOM 641 O O . GLY A 1 90 ? 40.300 -35.270 13.347 1.00 89.50 82 GLY A O 1
ATOM 642 N N . GLU A 1 91 ? 38.700 -35.125 14.929 1.00 82.88 83 GLU A N 1
ATOM 643 C CA . GLU A 1 91 ? 38.378 -36.547 14.948 1.00 91.64 83 GLU A CA 1
ATOM 644 C C . GLU A 1 91 ? 37.056 -36.793 14.230 1.00 88.85 83 GLU A C 1
ATOM 645 O O . GLU A 1 91 ? 36.083 -36.059 14.431 1.00 80.90 83 GLU A O 1
ATOM 651 N N . VAL A 1 92 ? 37.019 -37.831 13.396 1.00 87.26 84 VAL A N 1
ATOM 652 C CA . VAL A 1 92 ? 35.785 -38.199 12.710 1.00 80.84 84 VAL A CA 1
ATOM 653 C C . VAL A 1 92 ? 34.780 -38.730 13.721 1.00 79.77 84 VAL A C 1
ATOM 654 O O . VAL A 1 92 ? 35.111 -39.575 14.564 1.00 88.57 84 VAL A O 1
ATOM 658 N N . VAL A 1 93 ? 33.547 -38.231 13.655 1.00 79.65 85 VAL A N 1
ATOM 659 C CA . VAL A 1 93 ? 32.467 -38.653 14.540 1.00 88.62 85 VAL A CA 1
ATOM 660 C C . VAL A 1 93 ? 31.444 -39.522 13.812 1.00 79.01 85 VAL A C 1
ATOM 661 O O . VAL A 1 93 ? 31.095 -40.603 14.281 1.00 93.34 85 VAL A O 1
ATOM 665 N N . HIS A 1 94 ? 30.940 -39.057 12.669 1.00 77.73 86 HIS A N 1
ATOM 666 C CA . HIS A 1 94 ? 30.005 -39.834 11.865 1.00 79.38 86 HIS A CA 1
ATOM 667 C C . HIS A 1 94 ? 30.364 -39.682 10.399 1.00 74.12 86 HIS A C 1
ATOM 668 O O . HIS A 1 94 ? 30.851 -38.633 9.968 1.00 77.49 86 HIS A O 1
ATOM 675 N N . GLN A 1 95 ? 30.083 -40.730 9.631 1.00 69.96 87 GLN A N 1
ATOM 676 C CA . GLN A 1 95 ? 30.259 -40.728 8.184 1.00 63.75 87 GLN A CA 1
ATOM 677 C C . GLN A 1 95 ? 28.968 -41.246 7.564 1.00 71.66 87 GLN A C 1
ATOM 678 O O . GLN A 1 95 ? 28.594 -42.406 7.773 1.00 70.62 87 GLN A O 1
ATOM 684 N N . LEU A 1 96 ? 28.274 -40.379 6.835 1.00 69.45 88 LEU A N 1
ATOM 685 C CA . LEU A 1 96 ? 26.989 -40.695 6.235 1.00 68.22 88 LEU A CA 1
ATOM 686 C C . LEU A 1 96 ? 27.097 -40.682 4.718 1.00 68.64 88 LEU A C 1
ATOM 687 O O . LEU A 1 96 ? 27.880 -39.921 4.138 1.00 69.64 88 LEU A O 1
ATOM 692 N N . VAL A 1 97 ? 26.262 -41.489 4.080 1.00 58.79 89 VAL A N 1
ATOM 693 C CA . VAL A 1 97 ? 26.247 -41.615 2.631 1.00 55.19 89 VAL A CA 1
ATOM 694 C C . VAL A 1 97 ? 24.871 -41.201 2.121 1.00 65.89 89 VAL A C 1
ATOM 695 O O . VAL A 1 97 ? 23.866 -41.324 2.829 1.00 62.10 89 VAL A O 1
ATOM 699 N N . GLY A 1 98 ? 24.841 -40.625 0.924 1.00 60.40 90 GLY A N 1
ATOM 700 C CA . GLY A 1 98 ? 23.596 -40.344 0.231 1.00 55.86 90 GLY A CA 1
ATOM 701 C C . GLY A 1 98 ? 23.089 -38.932 0.444 1.00 55.11 90 GLY A C 1
ATOM 702 O O . GLY A 1 98 ? 23.753 -38.075 1.030 1.00 59.02 90 GLY A O 1
ATOM 703 N N . VAL A 1 99 ? 21.859 -38.710 -0.009 1.00 55.69 91 VAL A N 1
ATOM 704 C CA . VAL A 1 99 ? 21.290 -37.342 -0.084 1.00 54.70 91 VAL A CA 1
ATOM 705 C C . VAL A 1 99 ? 20.651 -37.058 1.269 1.00 62.82 91 VAL A C 1
ATOM 706 O O . VAL A 1 99 ? 19.428 -37.071 1.442 1.00 64.17 91 VAL A O 1
ATOM 710 N N . GLN A 1 100 ? 21.500 -36.763 2.255 1.00 61.11 92 GLN A N 1
ATOM 711 C CA . GLN A 1 100 ? 21.020 -36.510 3.609 1.00 59.65 92 GLN A CA 1
ATOM 712 C C . GLN A 1 100 ? 20.118 -35.282 3.654 1.00 62.38 92 GLN A C 1
ATOM 713 O O . GLN A 1 100 ? 20.293 -34.320 2.902 1.00 62.63 92 GLN A O 1
ATOM 719 N N . THR A 1 101 ? 19.133 -35.327 4.544 1.00 66.95 93 THR A N 1
ATOM 720 C CA . THR A 1 101 ? 18.218 -34.209 4.703 1.00 63.31 93 THR A CA 1
ATOM 721 C C . THR A 1 101 ? 18.872 -33.079 5.485 1.00 68.07 93 THR A C 1
ATOM 722 O O . THR A 1 101 ? 19.705 -33.302 6.369 1.00 72.40 93 THR A O 1
ATOM 726 N N . LYS A 1 102 ? 18.460 -31.852 5.166 1.00 63.58 94 LYS A N 1
ATOM 727 C CA . LYS A 1 102 ? 18.975 -30.695 5.885 1.00 60.62 94 LYS A CA 1
ATOM 728 C C . LYS A 1 102 ? 18.659 -30.781 7.374 1.00 74.35 94 LYS A C 1
ATOM 729 O O . LYS A 1 102 ? 19.499 -30.435 8.215 1.00 76.30 94 LYS A O 1
ATOM 735 N N . VAL A 1 103 ? 17.451 -31.242 7.718 1.00 82.32 95 VAL A N 1
ATOM 736 C CA . VAL A 1 103 ? 17.052 -31.335 9.122 1.00 84.85 95 VAL A CA 1
ATOM 737 C C . VAL A 1 103 ? 17.990 -32.260 9.889 1.00 79.62 95 VAL A C 1
ATOM 738 O O . VAL A 1 103 ? 18.476 -31.921 10.974 1.00 87.47 95 VAL A O 1
ATOM 742 N N . ALA A 1 104 ? 18.263 -33.441 9.334 1.00 73.29 96 ALA A N 1
ATOM 743 C CA . ALA A 1 104 ? 19.125 -34.391 10.026 1.00 72.17 96 ALA A CA 1
ATOM 744 C C . ALA A 1 104 ? 20.532 -33.838 10.175 1.00 70.87 96 ALA A C 1
ATOM 745 O O . ALA A 1 104 ? 21.169 -34.018 11.219 1.00 76.50 96 ALA A O 1
ATOM 747 N N . LEU A 1 105 ? 21.032 -33.159 9.141 1.00 67.87 97 LEU A N 1
ATOM 748 C CA . LEU A 1 105 ? 22.363 -32.562 9.218 1.00 71.23 97 LEU A CA 1
ATOM 749 C C . LEU A 1 105 ? 22.419 -31.463 10.278 1.00 74.83 97 LEU A C 1
ATOM 750 O O . LEU A 1 105 ? 23.374 -31.399 11.062 1.00 71.84 97 LEU A O 1
ATOM 755 N N . LYS A 1 106 ? 21.389 -30.609 10.341 1.00 75.52 98 LYS A N 1
ATOM 756 C CA . LYS A 1 106 ? 21.350 -29.561 11.361 1.00 76.94 98 LYS A CA 1
ATOM 757 C C . LYS A 1 106 ? 21.399 -30.152 12.762 1.00 77.65 98 LYS A C 1
ATOM 758 O O . LYS A 1 106 ? 22.172 -29.699 13.615 1.00 83.81 98 LYS A O 1
ATOM 764 N N . GLU A 1 107 ? 20.571 -31.169 13.016 1.00 78.43 99 GLU A N 1
ATOM 765 C CA . GLU A 1 107 ? 20.513 -31.775 14.342 1.00 83.48 99 GLU A CA 1
ATOM 766 C C . GLU A 1 107 ? 21.857 -32.366 14.735 1.00 82.82 99 GLU A C 1
ATOM 767 O O . GLU A 1 107 ? 22.304 -32.209 15.877 1.00 91.50 99 GLU A O 1
ATOM 773 N N . GLN A 1 108 ? 22.521 -33.047 13.801 1.00 74.28 100 GLN A N 1
ATOM 774 C CA . GLN A 1 108 ? 23.831 -33.605 14.108 1.00 78.21 100 GLN A CA 1
ATOM 775 C C . GLN A 1 108 ? 24.841 -32.495 14.378 1.00 83.93 100 GLN A C 1
ATOM 776 O O . GLN A 1 108 ? 25.706 -32.635 15.249 1.00 86.26 100 GLN A O 1
ATOM 782 N N . LEU A 1 109 ? 24.729 -31.376 13.657 1.00 77.83 101 LEU A N 1
ATOM 783 C CA . LEU A 1 109 ? 25.616 -30.245 13.911 1.00 78.05 101 LEU A CA 1
ATOM 784 C C . LEU A 1 109 ? 25.360 -29.670 15.297 1.00 85.93 101 LEU A C 1
ATOM 785 O O . LEU A 1 109 ? 26.293 -29.465 16.083 1.00 89.56 101 LEU A O 1
ATOM 790 N N . ASN A 1 110 ? 24.087 -29.439 15.620 1.00 83.69 102 ASN A N 1
ATOM 791 C CA . ASN A 1 110 ? 23.726 -28.869 16.911 1.00 89.93 102 ASN A CA 1
ATOM 792 C C . ASN A 1 110 ? 24.173 -29.764 18.061 1.00 92.45 102 ASN A C 1
ATOM 793 O O . ASN A 1 110 ? 24.643 -29.270 19.093 1.00 95.74 102 ASN A O 1
ATOM 798 N N . LYS A 1 111 ? 24.032 -31.083 17.906 1.00 94.34 103 LYS A N 1
ATOM 799 C CA . LYS A 1 111 ? 24.473 -31.999 18.954 1.00 94.84 103 LYS A CA 1
ATOM 800 C C . LYS A 1 111 ? 25.971 -31.865 19.202 1.00 90.74 103 LYS A C 1
ATOM 801 O O . LYS A 1 111 ? 26.424 -31.898 20.351 1.00 100.32 103 LYS A O 1
ATOM 803 N N . LEU A 1 112 ? 26.757 -31.719 18.135 1.00 84.67 104 LEU A N 1
ATOM 804 C CA . LEU A 1 112 ? 28.192 -31.531 18.296 1.00 91.56 104 LEU A CA 1
ATOM 805 C C . LEU A 1 112 ? 28.534 -30.146 18.836 1.00 101.40 104 LEU A C 1
ATOM 806 O O . LEU A 1 112 ? 29.618 -29.966 19.404 1.00 99.95 104 LEU A O 1
ATOM 811 N N . LEU A 1 113 ? 27.640 -29.174 18.677 1.00 104.11 105 LEU A N 1
ATOM 812 C CA . LEU A 1 113 ? 27.891 -27.797 19.099 1.00 101.74 105 LEU A CA 1
ATOM 813 C C . LEU A 1 113 ? 27.441 -27.539 20.536 1.00 109.24 105 LEU A C 1
ATOM 814 O O . LEU A 1 113 ? 27.994 -26.675 21.215 1.00 117.19 105 LEU A O 1
ATOM 819 N N . HIS B 1 4 ? 38.676 16.206 10.333 1.00 136.99 -4 HIS B N 1
ATOM 820 C CA . HIS B 1 4 ? 39.335 14.910 10.195 1.00 132.96 -4 HIS B CA 1
ATOM 821 C C . HIS B 1 4 ? 38.325 13.762 10.224 1.00 136.66 -4 HIS B C 1
ATOM 822 O O . HIS B 1 4 ? 37.544 13.625 11.170 1.00 140.08 -4 HIS B O 1
ATOM 824 N N . HIS B 1 5 ? 38.335 12.951 9.172 1.00 129.24 -3 HIS B N 1
ATOM 825 C CA . HIS B 1 5 ? 37.587 11.704 9.136 1.00 124.21 -3 HIS B CA 1
ATOM 826 C C . HIS B 1 5 ? 38.510 10.561 9.528 1.00 112.32 -3 HIS B C 1
ATOM 827 O O . HIS B 1 5 ? 39.656 10.493 9.072 1.00 102.40 -3 HIS B O 1
ATOM 834 N N . HIS B 1 6 ? 38.014 9.664 10.381 1.00 110.95 -2 HIS B N 1
ATOM 835 C CA . HIS B 1 6 ? 38.783 8.476 10.743 1.00 99.98 -2 HIS B CA 1
ATOM 836 C C . HIS B 1 6 ? 38.515 7.437 9.659 1.00 87.32 -2 HIS B C 1
ATOM 837 O O . HIS B 1 6 ? 37.696 6.528 9.806 1.00 88.97 -2 HIS B O 1
ATOM 844 N N . HIS B 1 7 ? 39.240 7.578 8.550 1.00 79.87 -1 HIS B N 1
ATOM 845 C CA . HIS B 1 7 ? 39.034 6.727 7.392 1.00 81.32 -1 HIS B CA 1
ATOM 846 C C . HIS B 1 7 ? 39.360 5.268 7.714 1.00 84.50 -1 HIS B C 1
ATOM 847 O O . HIS B 1 7 ? 40.021 4.945 8.703 1.00 82.92 -1 HIS B O 1
ATOM 854 N N . HIS B 1 8 ? 38.909 4.383 6.831 1.00 84.14 0 HIS B N 1
ATOM 855 C CA . HIS B 1 8 ? 39.299 2.985 6.904 1.00 88.15 0 HIS B CA 1
ATOM 856 C C . HIS B 1 8 ? 40.729 2.850 6.406 1.00 83.65 0 HIS B C 1
ATOM 857 O O . HIS B 1 8 ? 41.172 3.600 5.535 1.00 84.44 0 HIS B O 1
ATOM 859 N N . MET B 1 9 ? 41.469 1.932 7.002 1.00 78.41 1 MET B N 1
ATOM 860 C CA . MET B 1 9 ? 42.839 1.678 6.599 1.00 80.50 1 MET B CA 1
ATOM 861 C C . MET B 1 9 ? 42.914 0.452 5.700 1.00 88.50 1 MET B C 1
ATOM 862 O O . MET B 1 9 ? 42.226 -0.550 5.931 1.00 103.43 1 MET B O 1
ATOM 867 N N . SER B 1 10 ? 43.759 0.538 4.678 1.00 77.07 2 SER B N 1
ATOM 868 C CA . SER B 1 10 ? 43.947 -0.533 3.705 1.00 75.61 2 SER B CA 1
ATOM 869 C C . SER B 1 10 ? 45.380 -1.030 3.817 1.00 74.91 2 SER B C 1
ATOM 870 O O . SER B 1 10 ? 46.307 -0.373 3.331 1.00 67.74 2 SER B O 1
ATOM 873 N N . HIS B 1 11 ? 45.560 -2.186 4.461 1.00 75.66 3 HIS B N 1
ATOM 874 C CA . HIS B 1 11 ? 46.876 -2.802 4.497 1.00 72.47 3 HIS B CA 1
ATOM 875 C C . HIS B 1 11 ? 47.146 -3.610 3.245 1.00 73.46 3 HIS B C 1
ATOM 876 O O . HIS B 1 11 ? 48.311 -3.865 2.922 1.00 83.27 3 HIS B O 1
ATOM 883 N N . TYR B 1 12 ? 46.095 -3.983 2.522 1.00 70.09 4 TYR B N 1
ATOM 884 C CA . TYR B 1 12 ? 46.208 -4.828 1.349 1.00 69.88 4 TYR B CA 1
ATOM 885 C C . TYR B 1 12 ? 46.596 -3.980 0.145 1.00 65.40 4 TYR B C 1
ATOM 886 O O . TYR B 1 12 ? 46.598 -2.747 0.198 1.00 71.77 4 TYR B O 1
ATOM 895 N N . ILE B 1 13 ? 46.946 -4.650 -0.947 1.00 63.68 5 ILE B N 1
ATOM 896 C CA . ILE B 1 13 ? 47.275 -3.984 -2.204 1.00 62.71 5 ILE B CA 1
ATOM 897 C C . ILE B 1 13 ? 46.119 -4.203 -3.174 1.00 74.27 5 ILE B C 1
ATOM 898 O O . ILE B 1 13 ? 45.786 -5.350 -3.504 1.00 70.53 5 ILE B O 1
ATOM 903 N N . GLU B 1 14 ? 45.500 -3.113 -3.627 1.00 62.98 6 GLU B N 1
ATOM 904 C CA . GLU B 1 14 ? 44.454 -3.227 -4.640 1.00 64.86 6 GLU B CA 1
ATOM 905 C C . GLU B 1 14 ? 45.090 -3.559 -5.983 1.00 74.53 6 GLU B C 1
ATOM 906 O O . GLU B 1 14 ? 45.972 -2.831 -6.453 1.00 71.19 6 GLU B O 1
ATOM 912 N N . LEU B 1 15 ? 44.644 -4.650 -6.601 1.00 70.76 7 LEU B N 1
ATOM 913 C CA . LEU B 1 15 ? 45.168 -5.091 -7.887 1.00 73.81 7 LEU B CA 1
ATOM 914 C C . LEU B 1 15 ? 44.227 -4.684 -9.012 1.00 72.93 7 LEU B C 1
ATOM 915 O O . LEU B 1 15 ? 43.003 -4.707 -8.855 1.00 78.13 7 LEU B O 1
ATOM 920 N N . THR B 1 16 ? 44.816 -4.319 -10.149 1.00 82.73 8 THR B N 1
ATOM 921 C CA . THR B 1 16 ? 44.096 -3.881 -11.338 1.00 86.42 8 THR B CA 1
ATOM 922 C C . THR B 1 16 ? 44.751 -4.538 -12.546 1.00 84.73 8 THR B C 1
ATOM 923 O O . THR B 1 16 ? 45.771 -5.220 -12.422 1.00 83.66 8 THR B O 1
ATOM 927 N N . GLU B 1 17 ? 44.168 -4.329 -13.729 1.00 86.81 9 GLU B N 1
ATOM 928 C CA . GLU B 1 17 ? 44.795 -4.844 -14.943 1.00 92.94 9 GLU B CA 1
ATOM 929 C C . GLU B 1 17 ? 46.193 -4.262 -15.131 1.00 99.02 9 GLU B C 1
ATOM 930 O O . GLU B 1 17 ? 47.117 -4.972 -15.549 1.00 96.59 9 GLU B O 1
ATOM 932 N N . GLU B 1 18 ? 46.377 -2.982 -14.789 1.00 97.60 10 GLU B N 1
ATOM 933 C CA . GLU B 1 18 ? 47.652 -2.312 -15.041 1.00 101.18 10 GLU B CA 1
ATOM 934 C C . GLU B 1 18 ? 48.749 -2.812 -14.111 1.00 94.48 10 GLU B C 1
ATOM 935 O O . GLU B 1 18 ? 49.872 -3.083 -14.553 1.00 103.93 10 GLU B O 1
ATOM 941 N N . ASN B 1 19 ? 48.458 -2.919 -12.816 1.00 87.45 11 ASN B N 1
ATOM 942 C CA . ASN B 1 19 ? 49.496 -3.198 -11.833 1.00 84.85 11 ASN B CA 1
ATOM 943 C C . ASN B 1 19 ? 49.617 -4.672 -11.477 1.00 82.91 11 ASN B C 1
ATOM 944 O O . ASN B 1 19 ? 50.479 -5.027 -10.668 1.00 82.10 11 ASN B O 1
ATOM 949 N N . PHE B 1 20 ? 48.774 -5.534 -12.047 1.00 75.09 12 PHE B N 1
ATOM 950 C CA . PHE B 1 20 ? 48.718 -6.916 -11.586 1.00 76.08 12 PHE B CA 1
ATOM 951 C C . PHE B 1 20 ? 50.052 -7.627 -11.793 1.00 78.70 12 PHE B C 1
ATOM 952 O O . PHE B 1 20 ? 50.659 -8.125 -10.836 1.00 73.32 12 PHE B O 1
ATOM 960 N N . GLU B 1 21 ? 50.518 -7.687 -13.046 1.00 81.07 13 GLU B N 1
ATOM 961 C CA . GLU B 1 21 ? 51.699 -8.483 -13.371 1.00 82.09 13 GLU B CA 1
ATOM 962 C C . GLU B 1 21 ? 52.910 -8.047 -12.554 1.00 85.50 13 GLU B C 1
ATOM 963 O O . GLU B 1 21 ? 53.583 -8.876 -11.930 1.00 92.22 13 GLU B O 1
ATOM 965 N N . SER B 1 22 ? 53.196 -6.743 -12.532 1.00 87.13 14 SER B N 1
ATOM 966 C CA . SER B 1 22 ? 54.380 -6.265 -11.827 1.00 79.87 14 SER B CA 1
ATOM 967 C C . SER B 1 22 ? 54.259 -6.441 -10.318 1.00 76.31 14 SER B C 1
ATOM 968 O O . SER B 1 22 ? 55.270 -6.670 -9.644 1.00 79.43 14 SER B O 1
ATOM 971 N N . THR B 1 23 ? 53.043 -6.369 -9.772 1.00 74.15 15 THR B N 1
ATOM 972 C CA . THR B 1 23 ? 52.881 -6.490 -8.324 1.00 73.69 15 THR B CA 1
ATOM 973 C C . THR B 1 23 ? 53.220 -7.897 -7.837 1.00 76.00 15 THR B C 1
ATOM 974 O O . THR B 1 23 ? 53.844 -8.060 -6.781 1.00 74.57 15 THR B O 1
ATOM 978 N N . ILE B 1 24 ? 52.817 -8.928 -8.580 1.00 68.86 16 ILE B N 1
ATOM 979 C CA . ILE B 1 24 ? 53.066 -10.305 -8.168 1.00 74.91 16 ILE B CA 1
ATOM 980 C C . ILE B 1 24 ? 54.249 -10.921 -8.906 1.00 86.59 16 ILE B C 1
ATOM 981 O O . ILE B 1 24 ? 54.486 -12.125 -8.783 1.00 90.75 16 ILE B O 1
ATOM 986 N N . LYS B 1 25 ? 55.000 -10.123 -9.673 1.00 91.28 17 LYS B N 1
ATOM 987 C CA . LYS B 1 25 ? 56.123 -10.672 -10.429 1.00 91.36 17 LYS B CA 1
ATOM 988 C C . LYS B 1 25 ? 57.163 -11.298 -9.509 1.00 88.73 17 LYS B C 1
ATOM 989 O O . LYS B 1 25 ? 57.778 -12.310 -9.866 1.00 92.27 17 LYS B O 1
ATOM 991 N N . LYS B 1 26 ? 57.359 -10.730 -8.322 1.00 75.49 18 LYS B N 1
ATOM 992 C CA . LYS B 1 26 ? 58.369 -11.200 -7.387 1.00 77.80 18 LYS B CA 1
ATOM 993 C C . LYS B 1 26 ? 57.725 -11.469 -6.039 1.00 80.02 18 LYS B C 1
ATOM 994 O O . LYS B 1 26 ? 56.824 -10.740 -5.617 1.00 85.93 18 LYS B O 1
ATOM 996 N N . GLY B 1 27 ? 58.180 -12.524 -5.373 1.00 77.05 19 GLY B N 1
ATOM 997 C CA . GLY B 1 27 ? 57.742 -12.807 -4.020 1.00 75.16 19 GLY B CA 1
ATOM 998 C C . GLY B 1 27 ? 56.513 -13.693 -3.940 1.00 74.20 19 GLY B C 1
ATOM 999 O O . GLY B 1 27 ? 56.035 -14.279 -4.918 1.00 67.62 19 GLY B O 1
ATOM 1000 N N . VAL B 1 28 ? 55.991 -13.777 -2.721 1.00 70.66 20 VAL B N 1
ATOM 1001 C CA . VAL B 1 28 ? 54.805 -14.563 -2.412 1.00 69.05 20 VAL B CA 1
ATOM 1002 C C . VAL B 1 28 ? 53.620 -13.621 -2.284 1.00 65.95 20 VAL B C 1
ATOM 1003 O O . VAL B 1 28 ? 53.682 -12.623 -1.551 1.00 58.93 20 VAL B O 1
ATOM 1007 N N . ALA B 1 29 ? 52.530 -13.949 -2.968 1.00 67.13 21 ALA B N 1
ATOM 1008 C CA . ALA B 1 29 ? 51.327 -13.138 -2.914 1.00 60.95 21 ALA B CA 1
ATOM 1009 C C . ALA B 1 29 ? 50.110 -14.006 -2.638 1.00 62.43 21 ALA B C 1
ATOM 1010 O O . ALA B 1 29 ? 50.038 -15.157 -3.080 1.00 56.67 21 ALA B O 1
ATOM 1012 N N . LEU B 1 30 ? 49.172 -13.447 -1.880 1.00 59.67 22 LEU B N 1
ATOM 1013 C CA . LEU B 1 30 ? 47.829 -13.983 -1.716 1.00 56.61 22 LEU B CA 1
ATOM 1014 C C . LEU B 1 30 ? 46.868 -12.958 -2.294 1.00 61.26 22 LEU B C 1
ATOM 1015 O O . LEU B 1 30 ? 46.934 -11.775 -1.940 1.00 55.30 22 LEU B O 1
ATOM 1020 N N . VAL B 1 31 ? 46.015 -13.395 -3.216 1.00 57.00 23 VAL B N 1
ATOM 1021 C CA . VAL B 1 31 ? 45.099 -12.503 -3.917 1.00 60.14 23 VAL B CA 1
ATOM 1022 C C . VAL B 1 31 ? 43.676 -12.963 -3.640 1.00 59.74 23 VAL B C 1
ATOM 1023 O O . VAL B 1 31 ? 43.308 -14.101 -3.958 1.00 59.90 23 VAL B O 1
ATOM 1027 N N . ASP B 1 32 ? 42.883 -12.071 -3.066 1.00 58.96 24 ASP B N 1
ATOM 1028 C CA . ASP B 1 32 ? 41.507 -12.337 -2.689 1.00 57.71 24 ASP B CA 1
ATOM 1029 C C . ASP B 1 32 ? 40.586 -11.700 -3.729 1.00 64.87 24 ASP B C 1
ATOM 1030 O O . ASP B 1 32 ? 40.476 -10.473 -3.803 1.00 65.18 24 ASP B O 1
ATOM 1035 N N . PHE B 1 33 ? 39.925 -12.536 -4.530 1.00 65.83 25 PHE B N 1
ATOM 1036 C CA . PHE B 1 33 ? 38.921 -12.065 -5.480 1.00 70.53 25 PHE B CA 1
ATOM 1037 C C . PHE B 1 33 ? 37.577 -11.927 -4.772 1.00 72.45 25 PHE B C 1
ATOM 1038 O O . PHE B 1 33 ? 37.063 -12.900 -4.206 1.00 71.25 25 PHE B O 1
ATOM 1046 N N . TRP B 1 34 ? 37.009 -10.721 -4.808 1.00 70.04 26 TRP B N 1
ATOM 1047 C CA . TRP B 1 34 ? 35.820 -10.388 -4.038 1.00 67.26 26 TRP B CA 1
ATOM 1048 C C . TRP B 1 34 ? 34.936 -9.451 -4.850 1.00 78.40 26 TRP B C 1
ATOM 1049 O O . TRP B 1 34 ? 35.297 -9.009 -5.947 1.00 74.56 26 TRP B O 1
ATOM 1060 N N . ALA B 1 35 ? 33.777 -9.126 -4.281 1.00 74.21 27 ALA B N 1
ATOM 1061 C CA . ALA B 1 35 ? 32.853 -8.156 -4.852 1.00 79.38 27 ALA B CA 1
ATOM 1062 C C . ALA B 1 35 ? 31.995 -7.605 -3.729 1.00 81.50 27 ALA B C 1
ATOM 1063 O O . ALA B 1 35 ? 31.747 -8.309 -2.740 1.00 79.34 27 ALA B O 1
ATOM 1065 N N . PRO B 1 36 ? 31.536 -6.353 -3.828 1.00 87.53 28 PRO B N 1
ATOM 1066 C CA . PRO B 1 36 ? 30.828 -5.735 -2.697 1.00 91.58 28 PRO B CA 1
ATOM 1067 C C . PRO B 1 36 ? 29.477 -6.363 -2.405 1.00 94.67 28 PRO B C 1
ATOM 1068 O O . PRO B 1 36 ? 28.929 -6.130 -1.320 1.00 94.72 28 PRO B O 1
ATOM 1072 N N . TRP B 1 37 ? 28.927 -7.148 -3.325 1.00 93.80 29 TRP B N 1
ATOM 1073 C CA . TRP B 1 37 ? 27.625 -7.772 -3.138 1.00 102.68 29 TRP B CA 1
ATOM 1074 C C . TRP B 1 37 ? 27.721 -9.182 -2.577 1.00 100.79 29 TRP B C 1
ATOM 1075 O O . TRP B 1 37 ? 26.688 -9.841 -2.422 1.00 104.29 29 TRP B O 1
ATOM 1086 N N . CYS B 1 38 ? 28.925 -9.652 -2.262 1.00 92.64 30 CYS B N 1
ATOM 1087 C CA . CYS B 1 38 ? 29.167 -11.053 -1.943 1.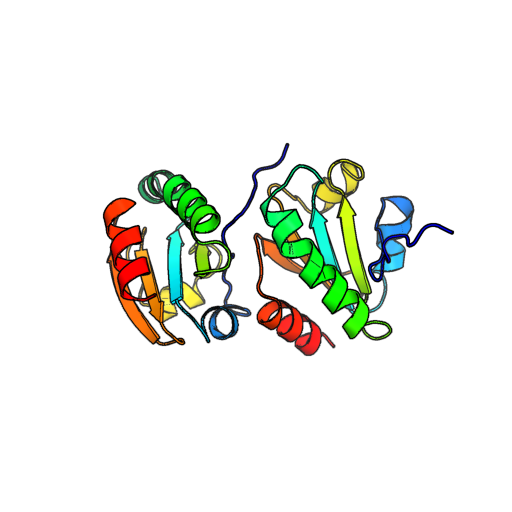00 82.09 30 CYS B CA 1
ATOM 1088 C C . CYS B 1 38 ? 29.335 -11.205 -0.433 1.00 83.74 30 CYS B C 1
ATOM 1089 O O . CYS B 1 38 ? 30.333 -10.753 0.140 1.00 79.52 30 CYS B O 1
ATOM 1092 N N . GLY B 1 39 ? 28.365 -11.865 0.199 1.00 81.59 31 GLY B N 1
ATOM 1093 C CA . GLY B 1 39 ? 28.329 -12.060 1.632 1.00 79.83 31 GLY B CA 1
ATOM 1094 C C . GLY B 1 39 ? 29.526 -12.792 2.215 1.00 79.35 31 GLY B C 1
ATOM 1095 O O . GLY B 1 39 ? 30.144 -12.330 3.180 1.00 77.70 31 GLY B O 1
ATOM 1096 N N . PRO B 1 40 ? 29.839 -13.980 1.688 1.00 80.93 32 PRO B N 1
ATOM 1097 C CA . PRO B 1 40 ? 31.041 -14.679 2.169 1.00 83.51 32 PRO B CA 1
ATOM 1098 C C . PRO B 1 40 ? 32.315 -13.882 1.954 1.00 78.28 32 PRO B C 1
ATOM 1099 O O . PRO B 1 40 ? 33.220 -13.951 2.794 1.00 76.76 32 PRO B O 1
ATOM 1103 N N . CYS B 1 41 ? 32.392 -13.088 0.880 1.00 78.49 33 CYS B N 1
ATOM 1104 C CA . CYS B 1 41 ? 33.560 -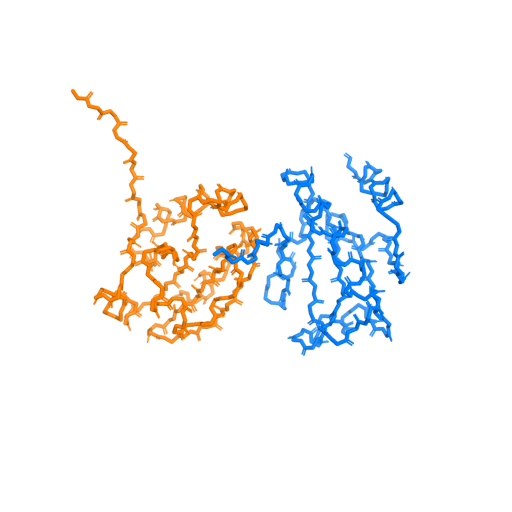12.237 0.675 1.00 71.51 33 CYS B CA 1
ATOM 1105 C C . CYS B 1 41 ? 33.710 -11.250 1.819 1.00 66.92 33 CYS B C 1
ATOM 1106 O O . CYS B 1 41 ? 34.815 -11.044 2.336 1.00 63.98 33 CYS B O 1
ATOM 1109 N N . LYS B 1 42 ? 32.600 -10.648 2.245 1.00 64.98 34 LYS B N 1
ATOM 1110 C CA . LYS B 1 42 ? 32.649 -9.739 3.382 1.00 71.72 34 LYS B CA 1
ATOM 1111 C C . LYS B 1 42 ? 32.983 -10.480 4.669 1.00 66.74 34 LYS B C 1
ATOM 1112 O O . LYS B 1 42 ? 33.548 -9.888 5.595 1.00 66.23 34 LYS B O 1
ATOM 1114 N N . MET B 1 43 ? 32.664 -11.774 4.744 1.00 70.21 35 MET B N 1
ATOM 1115 C CA . MET B 1 43 ? 33.066 -12.551 5.912 1.00 77.56 35 MET B CA 1
ATOM 1116 C C . MET B 1 43 ? 34.571 -12.786 5.927 1.00 75.18 35 MET B C 1
ATOM 1117 O O . MET B 1 43 ? 35.189 -12.796 6.998 1.00 72.45 35 MET B O 1
ATOM 1122 N N . LEU B 1 44 ? 35.179 -12.901 4.750 1.00 70.66 36 LEU B N 1
ATOM 1123 C CA . LEU B 1 44 ? 36.607 -13.144 4.631 1.00 67.52 36 LEU B CA 1
ATOM 1124 C C . LEU B 1 44 ? 37.431 -11.858 4.708 1.00 72.77 36 LEU B C 1
ATOM 1125 O O . LEU B 1 44 ? 38.603 -11.907 5.093 1.00 66.76 36 LEU B O 1
ATOM 1130 N N . SER B 1 45 ? 36.827 -10.714 4.382 1.00 72.17 37 SER B N 1
ATOM 1131 C CA . SER B 1 45 ? 37.540 -9.438 4.297 1.00 65.15 37 SER B CA 1
ATOM 1132 C C . SER B 1 45 ? 38.372 -9.085 5.528 1.00 67.55 37 SER B C 1
ATOM 1133 O O . SER B 1 45 ? 39.523 -8.648 5.355 1.00 61.93 37 SER B O 1
ATOM 1136 N N . PRO B 1 46 ? 37.871 -9.185 6.765 1.00 63.44 38 PRO B N 1
ATOM 1137 C CA . PRO B 1 46 ? 38.717 -8.794 7.906 1.00 59.26 38 PRO B CA 1
ATOM 1138 C C . PRO B 1 46 ? 39.930 -9.690 8.068 1.00 59.82 38 PRO B C 1
ATOM 1139 O O . PRO B 1 46 ? 40.971 -9.236 8.556 1.00 64.30 38 PRO B O 1
ATOM 1143 N N . VAL B 1 47 ? 39.820 -10.960 7.679 1.00 54.67 39 VAL B N 1
ATOM 1144 C CA . VAL B 1 47 ? 40.973 -11.847 7.725 1.00 56.69 39 VAL B CA 1
ATOM 1145 C C . VAL B 1 47 ? 42.032 -11.384 6.736 1.00 61.25 39 VAL B C 1
ATOM 1146 O O . VAL B 1 47 ? 43.235 -11.477 7.005 1.00 65.62 39 VAL B O 1
ATOM 1150 N N . ILE B 1 48 ? 41.603 -10.870 5.580 1.00 54.11 40 ILE B N 1
ATOM 1151 C CA . ILE B 1 48 ? 42.563 -10.371 4.603 1.00 50.67 40 ILE B CA 1
ATOM 1152 C C . ILE B 1 48 ? 43.261 -9.126 5.134 1.00 54.91 40 ILE B C 1
ATOM 1153 O O . ILE B 1 48 ? 44.476 -8.968 4.969 1.00 59.35 40 ILE B O 1
ATOM 1158 N N . ASP B 1 49 ? 42.517 -8.249 5.816 1.00 50.22 41 ASP B N 1
ATOM 1159 C CA . ASP B 1 49 ? 43.123 -7.084 6.455 1.00 52.78 41 ASP B CA 1
ATOM 1160 C C . ASP B 1 49 ? 44.174 -7.508 7.482 1.00 54.89 41 ASP B C 1
ATOM 1161 O O . ASP B 1 49 ? 45.289 -6.975 7.508 1.0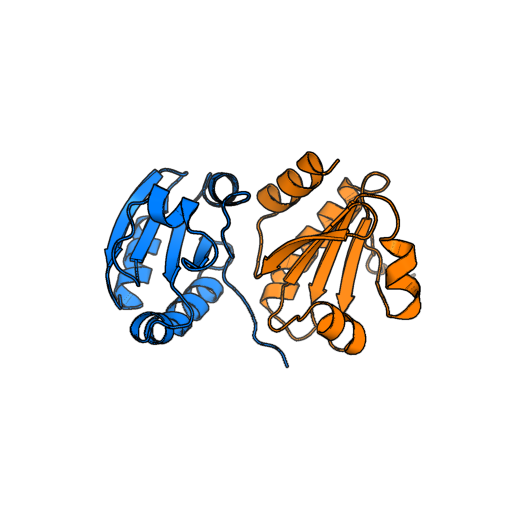0 51.49 41 ASP B O 1
ATOM 1166 N N . GLU B 1 50 ? 43.825 -8.467 8.344 1.00 49.73 42 GLU B N 1
ATOM 1167 C CA . GLU B 1 50 ? 44.745 -8.928 9.380 1.00 61.23 42 GLU B CA 1
ATOM 1168 C C . GLU B 1 50 ? 45.996 -9.559 8.787 1.00 60.21 42 GLU B C 1
ATOM 1169 O O . GLU B 1 50 ? 47.107 -9.309 9.264 1.00 63.50 42 GLU B O 1
ATOM 1175 N N . LEU B 1 51 ? 45.837 -10.384 7.749 1.00 59.98 43 LEU B N 1
ATOM 1176 C CA . LEU B 1 51 ? 47.001 -10.963 7.087 1.00 59.23 43 LEU B CA 1
ATOM 1177 C C . LEU B 1 51 ? 47.854 -9.886 6.427 1.00 57.08 43 LEU B C 1
ATOM 1178 O O . LEU B 1 51 ? 49.086 -9.915 6.515 1.00 58.79 43 LEU B O 1
ATOM 1183 N N . ALA B 1 52 ? 47.215 -8.931 5.754 1.00 55.33 44 ALA B N 1
ATOM 1184 C CA . ALA B 1 52 ? 47.967 -7.864 5.112 1.00 51.96 44 ALA B CA 1
ATOM 1185 C C . ALA B 1 52 ? 48.807 -7.113 6.128 1.00 57.95 44 ALA B C 1
ATOM 1186 O O . ALA B 1 52 ? 49.980 -6.812 5.878 1.00 57.53 44 ALA B O 1
ATOM 1188 N N . SER B 1 53 ? 48.233 -6.842 7.299 1.00 61.32 45 SER B N 1
ATOM 1189 C CA . SER B 1 53 ? 48.979 -6.164 8.350 1.00 65.11 45 SER B CA 1
ATOM 1190 C C . SER B 1 53 ? 50.062 -7.071 8.922 1.00 67.83 45 SER B C 1
ATOM 1191 O O . SER B 1 53 ? 51.222 -6.665 9.047 1.00 62.85 45 SER B O 1
ATOM 1194 N N . GLU B 1 54 ? 49.714 -8.323 9.239 1.00 63.12 46 GLU B N 1
ATOM 1195 C CA . GLU B 1 54 ? 50.695 -9.217 9.848 1.00 65.25 46 GLU B CA 1
ATOM 1196 C C . GLU B 1 54 ? 51.842 -9.530 8.896 1.00 59.91 46 GLU B C 1
ATOM 1197 O O . GLU B 1 54 ? 52.985 -9.668 9.336 1.00 66.87 46 GLU B O 1
ATOM 1203 N N . TYR B 1 55 ? 51.575 -9.615 7.595 1.00 60.83 47 TYR B N 1
ATOM 1204 C CA . TYR B 1 55 ? 52.594 -10.005 6.632 1.00 54.97 47 TYR B CA 1
ATOM 1205 C C . TYR B 1 55 ? 53.179 -8.820 5.882 1.00 59.13 47 TYR B C 1
ATOM 1206 O O . TYR B 1 55 ? 53.832 -9.011 4.851 1.00 62.81 47 TYR B O 1
ATOM 1215 N N . GLN B 1 56 ? 52.973 -7.606 6.387 1.00 61.45 48 GLN B N 1
ATOM 1216 C CA . GLN B 1 56 ? 53.545 -6.422 5.761 1.00 64.87 48 GLN B CA 1
ATOM 1217 C C . GLN B 1 56 ? 55.059 -6.565 5.665 1.00 65.63 48 GLN B C 1
ATOM 1218 O O . GLN B 1 56 ? 55.735 -6.815 6.665 1.00 65.98 48 GLN B O 1
ATOM 1224 N N . GLY B 1 57 ? 55.584 -6.422 4.448 1.00 72.09 49 GLY B N 1
ATOM 1225 C CA . GLY B 1 57 ? 57.001 -6.541 4.191 1.00 69.18 49 GLY B CA 1
ATOM 1226 C C . GLY B 1 57 ? 57.501 -7.946 3.920 1.00 84.21 49 GLY B C 1
ATOM 1227 O O . GLY B 1 57 ? 58.617 -8.098 3.411 1.00 94.22 49 GLY B O 1
ATOM 1228 N N . LYS B 1 58 ? 56.718 -8.979 4.246 1.00 75.15 50 LYS B N 1
ATOM 1229 C CA . LYS B 1 58 ? 57.109 -10.360 3.978 1.00 67.68 50 LYS B CA 1
ATOM 1230 C C . LYS B 1 58 ? 56.338 -11.004 2.832 1.00 64.15 50 LYS B C 1
ATOM 1231 O O . LYS B 1 58 ? 56.905 -11.827 2.114 1.00 68.96 50 LYS B O 1
ATOM 1233 N N . ALA B 1 59 ? 55.067 -10.653 2.637 1.00 56.66 51 ALA B N 1
ATOM 1234 C CA . ALA B 1 59 ? 54.294 -11.163 1.515 1.00 59.25 51 ALA B CA 1
ATOM 1235 C C . ALA B 1 59 ? 53.272 -10.113 1.106 1.00 65.27 51 ALA B C 1
ATOM 1236 O O . ALA B 1 59 ? 52.887 -9.250 1.896 1.00 67.86 51 ALA B O 1
ATOM 1238 N N . LYS B 1 60 ? 52.837 -10.196 -0.148 1.00 58.43 52 LYS B N 1
ATOM 1239 C CA . LYS B 1 60 ? 51.895 -9.239 -0.716 1.00 52.07 52 LYS B CA 1
ATOM 1240 C C . LYS B 1 60 ? 50.477 -9.791 -0.603 1.00 59.61 52 LYS B C 1
ATOM 1241 O O . LYS B 1 60 ? 50.121 -10.767 -1.269 1.00 57.90 52 LYS B O 1
ATOM 1247 N N . ILE B 1 61 ? 49.669 -9.157 0.235 1.00 52.61 53 ILE B N 1
ATOM 1248 C CA . ILE B 1 61 ? 48.284 -9.541 0.445 1.00 56.47 53 ILE B CA 1
ATOM 1249 C C . ILE B 1 61 ? 47.422 -8.593 -0.376 1.00 56.67 53 ILE B C 1
ATOM 1250 O O . ILE B 1 61 ? 47.390 -7.387 -0.109 1.00 53.77 53 ILE B O 1
ATOM 1255 N N . CYS B 1 62 ? 46.725 -9.131 -1.378 1.00 51.85 54 CYS B N 1
ATOM 1256 C CA . CYS B 1 62 ? 46.093 -8.318 -2.407 1.00 50.31 54 CYS B CA 1
ATOM 1257 C C . CYS B 1 62 ? 44.619 -8.664 -2.578 1.00 53.11 54 CYS B C 1
ATOM 1258 O O . CYS B 1 62 ? 44.159 -9.753 -2.222 1.00 57.44 54 CYS B O 1
ATOM 1261 N N . LYS B 1 63 ? 43.891 -7.729 -3.183 1.00 52.55 55 LYS B N 1
ATOM 1262 C CA . LYS B 1 63 ? 42.472 -7.889 -3.450 1.00 53.60 55 LYS B CA 1
ATOM 1263 C C . LYS B 1 63 ? 42.172 -7.476 -4.881 1.00 61.46 55 LYS B C 1
ATOM 1264 O O . LYS B 1 63 ? 42.704 -6.476 -5.375 1.00 60.74 55 LYS B O 1
ATOM 1270 N N . VAL B 1 64 ? 41.314 -8.254 -5.537 1.00 65.92 56 VAL B N 1
ATOM 1271 C CA . VAL B 1 64 ? 40.826 -7.971 -6.884 1.00 66.48 56 VAL B CA 1
ATOM 1272 C C . VAL B 1 64 ? 39.310 -7.875 -6.804 1.00 67.74 56 VAL B C 1
ATOM 1273 O O . VAL B 1 64 ? 38.637 -8.854 -6.452 1.00 65.29 56 VAL B O 1
ATOM 1277 N N . ASN B 1 65 ? 38.777 -6.695 -7.100 1.00 64.97 57 ASN B N 1
ATOM 1278 C CA . ASN B 1 65 ? 37.334 -6.494 -7.171 1.00 65.10 57 ASN B CA 1
ATOM 1279 C C . ASN B 1 65 ? 36.865 -6.987 -8.536 1.00 76.67 57 ASN B C 1
ATOM 1280 O O . ASN B 1 65 ? 37.142 -6.352 -9.560 1.00 82.18 57 ASN B O 1
ATOM 1285 N N . THR B 1 66 ? 36.148 -8.118 -8.556 1.00 77.21 58 THR B N 1
ATOM 1286 C CA . THR B 1 66 ? 35.761 -8.736 -9.822 1.00 75.55 58 THR B CA 1
ATOM 1287 C C . THR B 1 66 ? 34.762 -7.895 -10.605 1.00 81.70 58 THR B C 1
ATOM 1288 O O . THR B 1 66 ? 34.652 -8.062 -11.825 1.00 96.60 58 THR B O 1
ATOM 1292 N N . ASP B 1 67 ? 34.030 -6.999 -9.941 1.00 86.87 59 ASP B N 1
ATOM 1293 C CA . ASP B 1 67 ? 33.186 -6.062 -10.674 1.00 93.69 59 ASP B CA 1
ATOM 1294 C C . ASP B 1 67 ? 34.021 -5.054 -11.459 1.00 96.75 59 ASP B C 1
ATOM 1295 O O . ASP B 1 67 ? 33.615 -4.632 -12.548 1.00 102.71 59 ASP B O 1
ATOM 1300 N N . GLU B 1 68 ? 35.179 -4.654 -10.927 1.00 91.03 60 GLU B N 1
ATOM 1301 C CA . GLU B 1 68 ? 35.993 -3.617 -11.553 1.00 98.29 60 GLU B CA 1
ATOM 1302 C C . GLU B 1 68 ? 37.134 -4.167 -12.395 1.00 96.15 60 GLU B C 1
ATOM 1303 O O . GLU B 1 68 ? 37.697 -3.422 -13.204 1.00 97.30 60 GLU B O 1
ATOM 1309 N N . GLN B 1 69 ? 37.487 -5.442 -12.231 1.00 90.77 61 GLN B N 1
ATOM 1310 C CA . GLN B 1 69 ? 38.609 -6.048 -12.943 1.00 89.82 61 GLN B CA 1
ATOM 1311 C C . GLN B 1 69 ? 38.116 -7.312 -13.647 1.00 102.37 61 GLN B C 1
ATOM 1312 O O . GLN B 1 69 ? 38.605 -8.418 -13.418 1.00 104.15 61 GLN B O 1
ATOM 1318 N N . GLU B 1 70 ? 37.104 -7.135 -14.501 1.00 106.63 62 GLU B N 1
ATOM 1319 C CA . GLU B 1 70 ? 36.520 -8.267 -15.215 1.00 112.90 62 GLU B CA 1
ATOM 1320 C C . GLU B 1 70 ? 37.571 -9.013 -16.026 1.00 109.08 62 GLU B C 1
ATOM 1321 O O . GLU B 1 70 ? 37.550 -10.248 -16.094 1.00 105.43 62 GLU B O 1
ATOM 1327 N N . GLU B 1 71 ? 38.505 -8.284 -16.639 1.00 108.00 63 GLU B N 1
ATOM 1328 C CA . GLU B 1 71 ? 39.534 -8.935 -17.440 1.00 111.50 63 GLU B CA 1
ATOM 1329 C C . GLU B 1 71 ? 40.450 -9.792 -16.574 1.00 106.29 63 GLU B C 1
ATOM 1330 O O . GLU B 1 71 ? 40.924 -10.841 -17.026 1.00 112.33 63 GLU B O 1
ATOM 1332 N N . LEU B 1 72 ? 40.689 -9.377 -15.326 1.00 104.58 64 LEU B N 1
ATOM 1333 C CA . LEU B 1 72 ? 41.574 -10.134 -14.442 1.00 104.91 64 LEU B CA 1
ATOM 1334 C C . LEU B 1 72 ? 40.951 -11.450 -13.984 1.00 102.16 64 LEU B C 1
ATOM 1335 O O . LEU B 1 72 ? 41.631 -12.482 -13.967 1.00 102.52 64 LEU B O 1
ATOM 1340 N N . SER B 1 73 ? 39.678 -11.436 -13.574 1.00 99.07 65 SER B N 1
ATOM 1341 C CA . SER B 1 73 ? 39.043 -12.677 -13.131 1.00 102.39 65 SER B CA 1
ATOM 1342 C C . SER B 1 73 ? 39.021 -13.707 -14.253 1.00 101.45 65 SER B C 1
ATOM 1343 O O . SER B 1 73 ? 39.350 -14.880 -14.042 1.00 107.16 65 SER B O 1
ATOM 1346 N N . ALA B 1 74 ? 38.672 -13.275 -15.465 1.00 97.90 66 ALA B N 1
ATOM 1347 C CA . ALA B 1 74 ? 38.696 -14.172 -16.616 1.00 101.56 66 ALA B CA 1
ATOM 1348 C C . ALA B 1 74 ? 40.085 -14.749 -16.857 1.00 108.60 66 ALA B C 1
ATOM 1349 O O . ALA B 1 74 ? 40.215 -15.907 -17.276 1.00 118.73 66 ALA B O 1
ATOM 1351 N N . LYS B 1 75 ? 41.133 -13.959 -16.608 1.00 110.31 67 LYS B N 1
ATOM 1352 C CA . LYS B 1 75 ? 42.492 -14.446 -16.813 1.00 115.06 67 LYS B CA 1
ATOM 1353 C C . LYS B 1 75 ? 42.777 -15.663 -15.944 1.00 115.62 67 LYS B C 1
ATOM 1354 O O . LYS B 1 75 ? 43.550 -16.541 -16.342 1.00 120.88 67 LYS B O 1
ATOM 1360 N N . PHE B 1 76 ? 42.155 -15.739 -14.766 1.00 112.33 68 PHE B N 1
ATOM 1361 C CA . PHE B 1 76 ? 42.338 -16.855 -13.844 1.00 107.08 68 PHE B CA 1
ATOM 1362 C C . PHE B 1 76 ? 41.098 -17.732 -13.720 1.00 105.81 68 PHE B C 1
ATOM 1363 O O . PHE B 1 76 ? 41.048 -18.600 -12.841 1.00 108.26 68 PHE B O 1
ATOM 1371 N N . GLY B 1 77 ? 40.099 -17.520 -14.570 1.00 103.75 69 GLY B N 1
ATOM 1372 C CA . GLY B 1 77 ? 38.917 -18.363 -14.576 1.00 103.83 69 GLY B CA 1
ATOM 1373 C C . GLY B 1 77 ? 38.103 -18.331 -13.301 1.00 101.40 69 GLY B C 1
ATOM 1374 O O . GLY B 1 77 ? 37.593 -19.372 -12.870 1.00 109.42 69 GLY B O 1
ATOM 1375 N N . ILE B 1 78 ? 37.966 -17.161 -12.684 1.00 98.15 70 ILE B N 1
ATOM 1376 C CA . ILE B 1 78 ? 37.138 -17.053 -11.489 1.00 96.25 70 ILE B CA 1
ATOM 1377 C C . ILE B 1 78 ? 35.682 -17.243 -11.897 1.00 100.27 70 ILE B C 1
ATOM 1378 O O . ILE B 1 78 ? 35.132 -16.464 -12.685 1.00 105.75 70 ILE B O 1
ATOM 1383 N N . ARG B 1 79 ? 35.057 -18.298 -11.379 1.00 102.04 71 ARG B N 1
ATOM 1384 C CA . ARG B 1 79 ? 33.637 -18.526 -11.582 1.00 108.13 71 ARG B CA 1
ATOM 1385 C C . ARG B 1 79 ? 32.834 -18.399 -10.299 1.00 108.09 71 ARG B C 1
ATOM 1386 O O . ARG B 1 79 ? 31.605 -18.292 -10.362 1.00 111.35 71 ARG B O 1
ATOM 1388 N N . SER B 1 80 ? 33.495 -18.390 -9.146 1.00 97.18 72 SER B N 1
ATOM 1389 C CA . SER B 1 80 ? 32.834 -18.188 -7.872 1.00 92.17 72 SER B CA 1
ATOM 1390 C C . SER B 1 80 ? 33.755 -17.376 -6.978 1.00 83.91 72 SER B C 1
ATOM 1391 O O . SER B 1 80 ? 34.979 -17.417 -7.123 1.00 86.88 72 SER B O 1
ATOM 1394 N N . ILE B 1 81 ? 33.154 -16.620 -6.068 1.00 78.23 73 ILE B N 1
ATOM 1395 C CA . ILE B 1 81 ? 33.912 -15.822 -5.111 1.00 79.70 73 ILE B CA 1
ATOM 1396 C C . ILE B 1 81 ? 33.363 -16.108 -3.719 1.00 70.38 73 ILE B C 1
ATOM 1397 O O . ILE B 1 81 ? 32.175 -16.432 -3.584 1.00 78.75 73 ILE B O 1
ATOM 1402 N N . PRO B 1 82 ? 34.181 -16.037 -2.658 1.00 69.09 74 PRO B N 1
ATOM 1403 C CA . PRO B 1 82 ? 35.610 -15.699 -2.664 1.00 58.27 74 PRO B CA 1
ATOM 1404 C C . PRO B 1 82 ? 36.494 -16.738 -3.337 1.00 73.93 74 PRO B C 1
ATOM 1405 O O . PRO B 1 82 ? 36.312 -17.937 -3.129 1.00 75.12 74 PRO B O 1
ATOM 1409 N N . THR B 1 83 ? 37.465 -16.274 -4.116 1.00 74.34 75 THR B N 1
ATOM 1410 C CA . THR B 1 83 ? 38.534 -17.120 -4.623 1.00 64.48 75 THR B CA 1
ATOM 1411 C C . THR B 1 83 ? 39.845 -16.562 -4.100 1.00 64.80 75 THR B C 1
ATOM 1412 O O . THR B 1 83 ? 40.086 -15.350 -4.178 1.00 69.35 75 THR B O 1
ATOM 1416 N N . LEU B 1 84 ? 40.661 -17.432 -3.522 1.00 64.12 76 LEU B N 1
ATOM 1417 C CA . LEU B 1 84 ? 41.955 -17.060 -2.972 1.00 61.86 76 LEU B CA 1
ATOM 1418 C C . LEU B 1 84 ? 43.032 -17.673 -3.850 1.00 66.52 76 LEU B C 1
ATOM 1419 O O . LEU B 1 84 ? 43.050 -18.891 -4.062 1.00 67.10 76 LEU B O 1
ATOM 1424 N N . LEU B 1 85 ? 43.923 -16.828 -4.351 1.00 67.35 77 LEU B N 1
ATOM 1425 C CA . LEU B 1 85 ? 44.973 -17.230 -5.269 1.00 63.28 77 LEU B CA 1
ATOM 1426 C C . LEU B 1 85 ? 46.316 -17.020 -4.591 1.00 58.43 77 LEU B C 1
ATOM 1427 O O . LEU B 1 85 ? 46.605 -15.918 -4.113 1.00 63.05 77 LEU B O 1
ATOM 1432 N N . PHE B 1 86 ? 47.124 -18.073 -4.538 1.00 58.14 78 PHE B N 1
ATOM 1433 C CA . PHE B 1 86 ? 48.485 -17.996 -4.025 1.00 62.13 78 PHE B CA 1
ATOM 1434 C C . PHE B 1 86 ? 49.450 -17.998 -5.203 1.00 67.47 78 PHE B C 1
ATOM 1435 O O . PHE B 1 86 ? 49.371 -18.876 -6.067 1.00 73.53 78 PHE B O 1
ATOM 1443 N N . THR B 1 87 ? 50.341 -17.011 -5.250 1.00 69.45 79 THR B N 1
ATOM 1444 C CA . THR B 1 87 ? 51.346 -16.934 -6.304 1.00 67.01 79 THR B CA 1
ATOM 1445 C C . THR B 1 87 ? 52.732 -16.823 -5.690 1.00 68.80 79 THR B C 1
ATOM 1446 O O . THR B 1 87 ? 52.909 -16.257 -4.607 1.00 70.89 79 THR B O 1
ATOM 1450 N N . LYS B 1 88 ? 53.716 -17.374 -6.395 1.00 75.50 80 LYS B N 1
ATOM 1451 C CA . LYS B 1 88 ? 55.114 -17.233 -6.013 1.00 78.41 80 LYS B CA 1
ATOM 1452 C C . LYS B 1 88 ? 55.908 -16.898 -7.261 1.00 83.66 80 LYS B C 1
ATOM 1453 O O . LYS B 1 88 ? 55.907 -17.674 -8.223 1.00 76.17 80 LYS B O 1
ATOM 1459 N N . ASP B 1 89 ? 56.581 -15.744 -7.238 1.00 82.29 81 ASP B N 1
ATOM 1460 C CA . ASP B 1 89 ? 57.375 -15.265 -8.367 1.00 83.73 81 ASP B CA 1
ATOM 1461 C C . ASP B 1 89 ? 56.551 -15.230 -9.653 1.00 82.64 81 ASP B C 1
ATOM 1462 O O . ASP B 1 89 ? 57.017 -15.607 -10.729 1.00 86.15 81 ASP B O 1
ATOM 1467 N N . GLY B 1 90 ? 55.300 -14.792 -9.533 1.00 81.45 82 GLY B N 1
ATOM 1468 C CA . GLY B 1 90 ? 54.436 -14.618 -10.679 1.00 81.80 82 GLY B CA 1
ATOM 1469 C C . GLY B 1 90 ? 53.687 -15.852 -11.118 1.00 89.40 82 GLY B C 1
ATOM 1470 O O . GLY B 1 90 ? 52.865 -15.758 -12.040 1.00 95.43 82 GLY B O 1
ATOM 1471 N N . GLU B 1 91 ? 53.932 -16.998 -10.490 1.00 91.89 83 GLU B N 1
ATOM 1472 C CA . GLU B 1 91 ? 53.326 -18.259 -10.886 1.00 96.12 83 GLU B CA 1
ATOM 1473 C C . GLU B 1 91 ? 52.244 -18.647 -9.890 1.00 91.80 83 GLU B C 1
ATOM 1474 O O . GLU B 1 91 ? 52.446 -18.562 -8.676 1.00 92.51 83 GLU B O 1
ATOM 1480 N N . VAL B 1 92 ? 51.099 -19.087 -10.409 1.00 92.93 84 VAL B N 1
ATOM 1481 C CA . VAL B 1 92 ? 50.013 -19.547 -9.552 1.00 84.83 84 VAL B CA 1
ATOM 1482 C C . VAL B 1 92 ? 50.430 -20.837 -8.864 1.00 79.36 84 VAL B C 1
ATOM 1483 O O . VAL B 1 92 ? 50.931 -21.766 -9.509 1.00 81.03 84 VAL B O 1
ATOM 1487 N N . VAL B 1 93 ? 50.228 -20.908 -7.553 1.00 77.49 85 VAL B N 1
ATOM 1488 C CA . VAL B 1 93 ? 50.560 -22.089 -6.768 1.00 87.07 85 VAL B CA 1
ATOM 1489 C C . VAL B 1 93 ? 49.305 -22.856 -6.369 1.00 84.39 85 VAL B C 1
ATOM 1490 O O . VAL B 1 93 ? 49.197 -24.057 -6.610 1.00 94.49 85 VAL B O 1
ATOM 1494 N N . HIS B 1 94 ? 48.342 -22.170 -5.760 1.00 79.99 86 HIS B N 1
ATOM 1495 C CA . HIS B 1 94 ? 47.064 -22.760 -5.397 1.00 75.62 86 HIS B CA 1
ATOM 1496 C C . HIS B 1 94 ? 45.956 -21.761 -5.677 1.00 73.66 86 HIS B C 1
ATOM 1497 O O . HIS B 1 94 ? 46.158 -20.546 -5.611 1.00 73.48 86 HIS B O 1
ATOM 1504 N N . GLN B 1 95 ? 44.779 -22.290 -5.982 1.00 68.51 87 GLN B N 1
ATOM 1505 C CA . GLN B 1 95 ? 43.574 -21.491 -6.151 1.00 71.67 87 GLN B CA 1
ATOM 1506 C C . GLN B 1 95 ? 42.505 -22.133 -5.282 1.00 81.80 87 GLN B C 1
ATOM 1507 O O . GLN B 1 95 ? 42.077 -23.263 -5.545 1.00 86.64 87 GLN B O 1
ATOM 1513 N N . LEU B 1 96 ? 42.092 -21.424 -4.243 1.00 77.54 88 LEU B N 1
ATOM 1514 C CA . LEU B 1 96 ? 41.132 -21.936 -3.286 1.00 71.58 88 LEU B CA 1
ATOM 1515 C C . LEU B 1 96 ? 39.836 -21.151 -3.392 1.00 72.83 88 LEU B C 1
ATOM 1516 O O . LEU B 1 96 ? 39.836 -19.963 -3.729 1.00 68.30 88 LEU B O 1
ATOM 1521 N N . VAL B 1 97 ? 38.735 -21.822 -3.071 1.00 56.35 89 VAL B N 1
ATOM 1522 C CA . VAL B 1 97 ? 37.407 -21.230 -3.149 1.00 57.74 89 VAL B CA 1
ATOM 1523 C C . VAL B 1 97 ? 36.805 -21.226 -1.749 1.00 72.71 89 VAL B C 1
ATOM 1524 O O . VAL B 1 97 ? 37.103 -22.091 -0.916 1.00 62.50 89 VAL B O 1
ATOM 1528 N N . GLY B 1 98 ? 36.018 -20.194 -1.467 1.00 63.80 90 GLY B N 1
ATOM 1529 C CA . GLY B 1 98 ? 35.262 -20.154 -0.237 1.00 66.07 90 GLY B CA 1
ATOM 1530 C C . GLY B 1 98 ? 35.934 -19.408 0.893 1.00 58.85 90 GLY B C 1
ATOM 1531 O O . GLY B 1 98 ? 36.950 -18.726 0.751 1.00 62.25 90 GLY B O 1
ATOM 1532 N N . VAL B 1 99 ? 35.333 -19.580 2.074 1.00 66.33 91 VAL B N 1
ATOM 1533 C CA . VAL B 1 99 ? 35.690 -18.776 3.256 1.00 5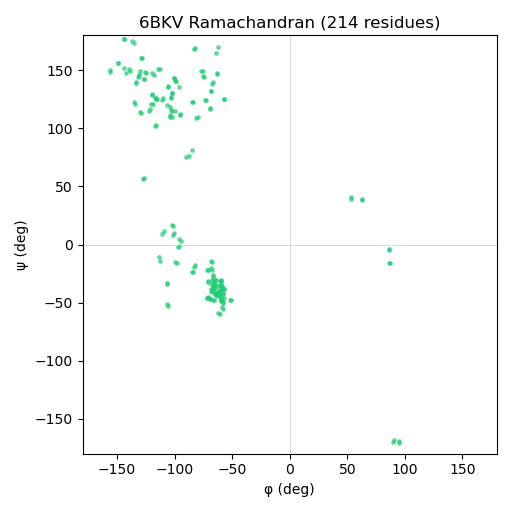7.59 91 VAL B CA 1
ATOM 1534 C C . VAL B 1 99 ? 36.812 -19.529 3.976 1.00 59.37 91 VAL B C 1
ATOM 1535 O O . VAL B 1 99 ? 36.624 -20.137 5.031 1.00 60.04 91 VAL B O 1
ATOM 1539 N N . GLN B 1 100 ? 38.011 -19.455 3.400 1.00 58.66 92 GLN B N 1
ATOM 1540 C CA . GLN B 1 100 ? 39.142 -20.169 3.986 1.00 56.12 92 GLN B CA 1
ATOM 1541 C C . GLN B 1 100 ? 39.453 -19.632 5.378 1.00 55.32 92 GLN B C 1
ATOM 1542 O O . GLN B 1 100 ? 39.286 -18.444 5.659 1.00 57.52 92 GLN B O 1
ATOM 1548 N N . THR B 1 101 ? 39.921 -20.521 6.251 1.00 54.47 93 THR B N 1
ATOM 1549 C CA . THR B 1 101 ? 40.317 -20.130 7.598 1.00 52.60 93 THR B CA 1
ATOM 1550 C C . THR B 1 101 ? 41.661 -19.406 7.574 1.00 56.27 93 THR B C 1
ATOM 1551 O O . THR B 1 101 ? 42.527 -19.679 6.736 1.00 59.30 93 THR B O 1
ATOM 1555 N N . LYS B 1 102 ? 41.832 -18.479 8.518 1.00 53.72 94 LYS B N 1
ATOM 1556 C CA . LYS B 1 102 ? 43.093 -17.744 8.612 1.00 50.48 94 LYS B CA 1
ATOM 1557 C C . LYS B 1 102 ? 44.260 -18.687 8.894 1.00 49.83 94 LYS B C 1
ATOM 1558 O O . LYS B 1 102 ? 45.339 -18.552 8.299 1.00 52.61 94 LYS B O 1
ATOM 1564 N N . VAL B 1 103 ? 44.048 -19.674 9.767 1.00 53.94 95 VAL B N 1
ATOM 1565 C CA . VAL B 1 103 ? 45.112 -20.624 10.081 1.00 60.71 95 VAL B CA 1
ATOM 1566 C C . VAL B 1 103 ? 45.598 -21.307 8.811 1.00 61.14 95 VAL B C 1
ATOM 1567 O O . VAL B 1 103 ? 46.807 -21.418 8.569 1.00 64.65 95 VAL B O 1
ATOM 1571 N N . ALA B 1 104 ? 44.661 -21.760 7.973 1.00 59.05 96 ALA B N 1
ATOM 1572 C CA . ALA B 1 104 ? 45.041 -22.442 6.738 1.00 57.33 96 ALA B CA 1
ATOM 1573 C C . ALA B 1 104 ? 45.772 -21.505 5.788 1.00 56.00 96 ALA B C 1
ATOM 1574 O O . ALA B 1 104 ? 46.769 -21.894 5.166 1.00 60.92 96 ALA B O 1
ATOM 1576 N N . LEU B 1 105 ? 45.300 -20.261 5.669 1.00 51.05 97 LEU B N 1
ATOM 1577 C CA . LEU B 1 105 ? 45.976 -19.307 4.796 1.00 54.95 97 LEU B CA 1
ATOM 1578 C C . LEU B 1 105 ? 47.376 -18.982 5.307 1.00 56.34 97 LEU B C 1
ATOM 1579 O O . LEU B 1 105 ? 48.326 -18.905 4.520 1.00 56.10 97 LEU B O 1
ATOM 1584 N N . LYS B 1 106 ? 47.521 -18.789 6.620 1.00 52.37 98 LYS B N 1
ATOM 1585 C CA . LYS B 1 106 ? 48.835 -18.506 7.192 1.00 55.04 98 LYS B CA 1
ATOM 1586 C C . LYS B 1 106 ? 49.805 -19.648 6.914 1.00 65.79 98 LYS B C 1
ATOM 1587 O O . LYS B 1 106 ? 50.962 -19.415 6.535 1.00 64.85 98 LYS B O 1
ATOM 1593 N N . GLU B 1 107 ? 49.357 -20.891 7.107 1.00 55.73 99 GLU B N 1
ATOM 1594 C CA . GLU B 1 107 ? 50.239 -22.028 6.855 1.00 57.69 99 GLU B CA 1
ATOM 1595 C C . GLU B 1 107 ? 50.675 -22.068 5.399 1.00 57.84 99 GLU B C 1
ATOM 1596 O O . GLU B 1 107 ? 51.845 -22.332 5.100 1.00 61.15 99 GLU B O 1
ATOM 1602 N N . GLN B 1 108 ? 49.751 -21.801 4.474 1.00 50.44 100 GLN B N 1
ATOM 1603 C CA . GLN B 1 108 ? 50.135 -21.822 3.069 1.00 56.99 100 GLN B CA 1
ATOM 1604 C C . GLN B 1 108 ? 51.118 -20.699 2.754 1.00 60.08 100 GLN B C 1
ATOM 1605 O O . GLN B 1 108 ? 52.052 -20.886 1.967 1.00 64.60 100 GLN B O 1
ATOM 1611 N N . LEU B 1 109 ? 50.944 -19.536 3.378 1.00 61.42 101 LEU B N 1
ATOM 1612 C CA . LEU B 1 109 ? 51.893 -18.447 3.179 1.00 60.46 101 LEU B CA 1
ATOM 1613 C C . LEU B 1 109 ? 53.252 -18.806 3.764 1.00 63.95 101 LEU B C 1
ATOM 1614 O O . LEU B 1 109 ? 54.288 -18.617 3.118 1.00 63.44 101 LEU B O 1
ATOM 1619 N N . ASN B 1 110 ? 53.261 -19.313 4.997 1.00 57.15 102 ASN B N 1
ATOM 1620 C CA . ASN B 1 110 ? 54.514 -19.668 5.646 1.00 65.23 102 ASN B CA 1
ATOM 1621 C C . ASN B 1 110 ? 55.260 -20.742 4.869 1.00 69.21 102 ASN B C 1
ATOM 1622 O O . ASN B 1 110 ? 56.487 -20.678 4.740 1.00 80.00 102 ASN B O 1
ATOM 1627 N N . LYS B 1 111 ? 54.539 -21.734 4.338 1.00 69.88 103 LYS B N 1
ATOM 1628 C CA . LYS B 1 111 ? 55.195 -22.770 3.546 1.00 73.14 103 LYS B CA 1
ATOM 1629 C C . LYS B 1 111 ? 55.857 -22.177 2.307 1.00 76.86 103 LYS B C 1
ATOM 1630 O O . LYS B 1 111 ? 56.991 -22.537 1.969 1.00 86.68 103 LYS B O 1
ATOM 1632 N N . LEU B 1 112 ? 55.182 -21.239 1.636 1.00 73.12 104 LEU B N 1
ATOM 1633 C CA . LEU B 1 112 ? 55.757 -20.611 0.450 1.00 75.07 104 LEU B CA 1
ATOM 1634 C C . LEU B 1 112 ? 56.906 -19.667 0.781 1.00 80.59 104 LEU B C 1
ATOM 1635 O O . LEU B 1 112 ? 57.742 -19.400 -0.090 1.00 76.93 104 LEU B O 1
ATOM 1640 N N . LEU B 1 113 ? 56.977 -19.169 2.009 1.00 82.78 105 LEU B N 1
ATOM 1641 C CA . LEU B 1 113 ? 58.008 -18.205 2.371 1.00 82.74 105 LEU B CA 1
ATOM 1642 C C . LEU B 1 113 ? 59.269 -18.886 2.883 1.00 90.45 105 LEU B C 1
ATOM 1643 O O . LEU B 1 113 ? 60.356 -18.338 2.730 1.00 97.54 105 LEU B O 1
#

CATH classification: 3.40.30.10

InterPro domains:
  IPR005746 Thioredoxin [PIRSF000077] (2-104)
  IPR005746 Thioredoxin [TIGR01068] (8-104)
  IPR013766 Thioredoxin domain [PF00085] (5-102)
  IPR013766 Thioredoxin domain [PS51352] (1-106)
  IPR017937 Thioredoxin, conserved site [PS00194] (22-40)
  IPR036249 Thioredoxin-like superfamily [SSF52833] (2-105)

Organism: Helicobacter pylori (strain ATCC 700392 / 26695) (NCBI:txid85962)

Radius of gyration: 17.74 Å; Cα contacts (8 Å, |Δi|>4): 402; chains: 2; bounding box: 41×60×36 Å

Sequence (218 aa):
HHHMSHYIELTEENFESTIKKGVALVDFWAPWCGPCKMLSPVIDELASEYQGKAKICKVNTDEQEELSAKFGIRSIPTLLFTKDGEVVHQLVGVQTKVALKEQLNKLLHHHHHMSHYIELTEENFESTIKKGVALVDFWAPWCGPCKMLSPVIDELASEYQGKAKICKVNTDEQEELSAKFGIRSIPTLLFTKDGEVVHQLVGVQTKVALKEQLNKLL

Nearest PDB structures (foldseek):
  6bkv-assembly1_A  TM=1.009E+00  e=3.388E-23  Helicobacter pylori
  2o7k-assembly1_A  TM=9.636E-01  e=1.302E-14  Staphylococcus aureus
  6gn9-assembly1_A  TM=9.524E-01  e=4.262E-14  Clostridium acetobutylicum ATCC 824
  2o87-assembly1_A  TM=9.613E-01  e=8.237E-14  Staphylococcus aureus
  2voc-assembly1_B  TM=9.434E-01  e=1.223E-13  Bacillus subtilis subsp. subtilis str. 168

Solvent-accessible surface area: 10334 Å² total; per-residue (Å²): 183,50,64,72,3,38,34,12,28,0,9,101,92,7,11,75,19,0,8,60,64,34,8,1,0,0,1,0,54,2,90,182,10,43,61,4,62,138,1,29,68,31,0,52,79,0,2,51,90,23,59,84,61,13,50,4,0,13,0,16,24,84,111,20,64,96,6,13,79,145,34,58,32,107,55,32,4,2,0,0,0,0,84,90,33,124,70,63,82,80,62,84,22,84,43,83,53,103,45,0,70,116,39,0,83,84,20,100,158,152,191,134,102,152,78,71,60,66,103,1,28,62,151,48,7,74,84,22,8,59,64,34,8,2,0,0,1,0,58,2,96,81,2,34,0,2,67,103,1,29,69,32,0,50,81,0,2,52,92,15,120,84,62,12,62,4,0,14,0,17,5,69,115,26,129,76,8,8,79,144,34,55,13,77,21,0,0,2,0,0,0,0,86,88,32,124,74,56,46,67,10,28,0,16,3,27,63,87,5,0,64,94,25,0,82,84,22,101